Protein 5H7T (pdb70)

InterPro domains:
  IPR000726 Glycoside hydrolase, family 19, catalytic [PF00182] (81-281)
  IPR000726 Glycoside hydrolase, family 19, catalytic [PS00773] (98-120)
  IPR000726 Glycoside hydrolase, family 19, catalytic [PS00774] (212-222)
  IPR001002 Chitin-binding, type 1 [PS50941] (31-68)
  IPR001002 Chitin-binding, type 1 [SM00270] (36-66)
  IPR016283 Glycoside hydrolase, family 19 [PIRSF001060] (19-281)
  IPR018371 Chitin-binding, type 1, conserved site [PS00026] (37-57)
  IPR023346 Lysozyme-like domain superfamily [SSF53955] (78-281)
  IPR036861 Endochitinase-like superfamily [G3DSA:3.30.60.10] (30-78)
  IPR036861 Endochitinase-like superfamily [SSF57016] (38-71)

CATH classification: 1.10.530.10 (+1 more: 3.30.20.10)

B-factor: mean 8.26, std 5.06, range [2.91, 32.56]

Organism: Cryptomeria japonica (NCBI:txid3369)

Secondary structure (DSSP, 8-state):
-GGGT--HHHHHHHH---BTTB-GGGTS-HHHHHHHHHTSTTTTTSS-HHHHHHHHHHHHHHHHHHTTTTT-SB-SS-S-----TT-SSSPPPTT-----BTTTTB-SHHHHHHHHHHHTS-TTT-GGGGGT-HHHHHHHHHHHHHTSSSHHHHHHTT--HHHHHHHHHGGGTTTT-HHHHHHHHHHHHHHHHHTT----S----

Structure (mmCIF, N/CA/C/O backbone):
data_5H7T
#
_entry.id   5H7T
#
_cell.length_a   33.011
_cell.length_b   74.304
_cell.length_c   35.811
_cell.angle_alpha   90.00
_cell.angle_beta   99.88
_cell.angle_gamma   90.00
#
_symmetry.space_group_name_H-M   'P 1 21 1'
#
loop_
_entity.id
_entity.type
_entity.pdbx_description
1 polymer 'Class IV chitinase'
2 water water
#
loop_
_atom_site.group_PDB
_atom_site.id
_atom_site.type_symbol
_atom_site.label_atom_id
_atom_site.label_alt_id
_atom_site.label_comp_id
_atom_site.label_asym_id
_atom_site.label_entity_id
_atom_site.label_seq_id
_atom_site.pdbx_PDB_ins_code
_atom_site.Cartn_x
_atom_site.Cartn_y
_atom_site.Cartn_z
_atom_site.occupancy
_atom_site.B_iso_or_equiv
_atom_site.auth_seq_id
_atom_site.auth_comp_id
_atom_site.auth_asym_id
_atom_site.auth_atom_id
_atom_site.pdbx_PDB_model_num
ATOM 1 N N . GLY A 1 8 ? -2.128 9.351 19.747 1.00 16.87 1 GLY A N 1
ATOM 2 C CA . GLY A 1 8 ? -1.616 10.032 18.513 1.00 15.08 1 GLY A CA 1
ATOM 3 C C . GLY A 1 8 ? -0.117 10.142 18.511 1.00 14.10 1 GLY A C 1
ATOM 4 O O . GLY A 1 8 ? 0.602 9.531 19.312 1.00 14.29 1 GLY A O 1
ATOM 5 N N . VAL A 1 9 ? 0.401 10.811 17.457 1.00 11.66 2 VAL A N 1
ATOM 6 C CA . VAL A 1 9 ? 1.893 10.815 17.264 1.00 10.45 2 VAL A CA 1
ATOM 7 C C . VAL A 1 9 ? 2.596 11.527 18.382 1.00 9.85 2 VAL A C 1
ATOM 8 O O . VAL A 1 9 ? 3.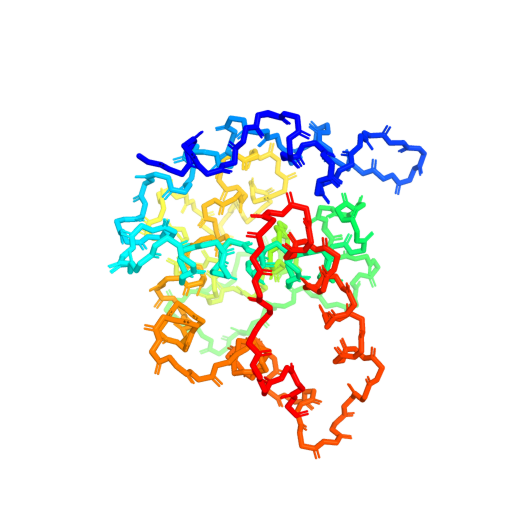823 11.300 18.567 1.00 10.46 2 VAL A O 1
ATOM 12 N N . GLY A 1 10 ? 1.907 12.380 19.064 1.00 10.97 3 GLY A N 1
ATOM 13 C CA . GLY A 1 10 ? 2.512 13.090 20.216 1.00 13.38 3 GLY A CA 1
ATOM 14 C C . GLY A 1 10 ? 2.953 12.189 21.344 1.00 13.61 3 GLY A C 1
ATOM 15 O O . GLY A 1 10 ? 3.753 12.677 22.179 1.00 16.20 3 GLY A O 1
ATOM 16 N N . SER A 1 11 ? 2.579 10.931 21.378 1.00 12.21 4 SER A N 1
ATOM 17 C CA . SER A 1 11 ? 3.133 9.934 22.341 1.00 14.17 4 SER A CA 1
ATOM 18 C C . SER A 1 11 ? 4.424 9.286 21.927 1.00 15.36 4 SER A C 1
ATOM 19 O O . SER A 1 11 ? 5.084 8.607 22.719 1.00 17.62 4 SER A O 1
ATOM 22 N N . ILE A 1 12 ? 4.808 9.440 20.665 1.00 12.36 5 ILE A N 1
ATOM 23 C CA . ILE A 1 12 ? 6.037 9.006 20.199 1.00 11.70 5 ILE A CA 1
ATOM 24 C C . ILE A 1 12 ? 7.037 10.152 20.113 1.00 9.81 5 ILE A C 1
ATOM 25 O O . ILE A 1 12 ? 8.212 9.954 20.364 1.00 12.91 5 ILE A O 1
ATOM 30 N N . VAL A 1 13 ? 6.591 11.317 19.578 1.00 7.19 6 VAL A N 1
ATOM 31 C CA . VAL A 1 13 ? 7.442 12.426 19.339 1.00 6.72 6 VAL A CA 1
ATOM 32 C C . VAL A 1 13 ? 7.103 13.508 20.312 1.00 6.60 6 VAL A C 1
ATOM 33 O O . VAL A 1 13 ? 6.065 14.160 20.131 1.00 6.13 6 VAL A O 1
ATOM 37 N N . SER A 1 14 ? 7.941 13.765 21.286 1.00 6.52 7 SER A N 1
ATOM 38 C CA . SER A 1 14 ? 7.814 14.890 22.197 1.00 6.87 7 SER A CA 1
ATOM 39 C C . SER A 1 14 ? 8.323 16.150 21.483 1.00 6.21 7 SER A C 1
ATOM 40 O O . SER A 1 14 ? 9.006 16.090 20.456 1.00 6.43 7 SER A O 1
ATOM 43 N N A SER A 1 15 ? 8.067 17.313 22.092 0.50 6.08 8 SER A N 1
ATOM 44 N N B SER A 1 15 ? 8.079 17.297 22.073 0.50 6.59 8 SER A N 1
ATOM 45 C CA A SER A 1 15 ? 8.587 18.589 21.565 0.50 6.36 8 SER A CA 1
ATOM 46 C CA B SER A 1 15 ? 8.600 18.484 21.455 0.50 7.38 8 SER A CA 1
ATOM 47 C C A SER A 1 15 ? 10.105 18.509 21.472 0.50 6.59 8 SER A C 1
ATOM 48 C C B SER A 1 15 ? 10.122 18.486 21.450 0.50 7.07 8 SER A C 1
ATOM 49 O O A SER A 1 15 ? 10.691 18.913 20.481 0.50 6.32 8 SER A O 1
ATOM 50 O O B SER A 1 15 ? 10.727 18.919 20.481 0.50 6.68 8 SER A O 1
ATOM 55 N N . ASP A 1 16 ? 10.772 18.033 22.523 1.00 6.96 9 ASP A N 1
ATOM 56 C CA . ASP A 1 16 ? 12.240 18.022 22.527 1.00 7.71 9 ASP A CA 1
ATOM 57 C C . ASP A 1 16 ? 12.775 17.066 21.463 1.00 7.49 9 ASP A C 1
ATOM 58 O O . ASP A 1 16 ? 13.754 17.426 20.789 1.00 9.04 9 ASP A O 1
ATOM 63 N N . VAL A 1 17 ? 12.192 15.915 21.290 1.00 7.53 10 VAL A N 1
ATOM 64 C CA . VAL A 1 17 ? 12.643 15.014 20.216 1.00 8.74 10 VAL A CA 1
ATOM 65 C C . VAL A 1 17 ? 12.407 15.574 18.820 1.00 7.07 10 VAL A C 1
ATOM 66 O O . VAL A 1 17 ? 13.269 15.509 17.976 1.00 6.80 10 VAL A O 1
ATOM 70 N N . PHE A 1 18 ? 11.222 16.179 18.609 1.00 6.05 11 PHE A N 1
ATOM 71 C CA . PHE A 1 18 ? 10.969 16.880 17.363 1.00 5.55 11 PHE A CA 1
ATOM 72 C C . PHE A 1 18 ? 12.059 17.929 17.090 1.00 5.91 11 PHE A C 1
ATOM 73 O O . PHE A 1 18 ? 12.573 18.016 15.986 1.00 5.77 11 PHE A O 1
ATOM 81 N N . ASN A 1 19 ? 12.356 18.771 18.083 1.00 6.17 12 ASN A N 1
ATOM 82 C CA . ASN A 1 19 ? 13.340 19.808 17.853 1.00 7.09 12 ASN A CA 1
ATOM 83 C C . ASN A 1 19 ? 14.697 19.156 17.562 1.00 6.67 12 ASN A C 1
ATOM 84 O O . ASN A 1 19 ? 15.467 19.778 16.785 1.00 8.58 12 ASN A O 1
ATOM 89 N N A SER A 1 20 ? 15.002 18.040 18.159 0.50 6.38 13 SER A N 1
ATOM 90 N N B SER A 1 20 ? 15.014 18.064 18.154 0.50 6.46 13 SER A N 1
ATOM 91 C CA A SER A 1 20 ? 16.277 17.319 17.913 0.50 6.96 13 SER A CA 1
ATOM 92 C CA B SER A 1 20 ? 16.290 17.418 17.852 0.50 7.20 13 SER A CA 1
ATOM 93 C C A SER A 1 20 ? 16.348 16.631 16.539 0.50 6.36 13 SER A C 1
ATOM 94 C C B SER A 1 20 ? 16.340 16.931 16.364 0.50 6.51 13 SER A C 1
ATOM 95 O O A SER A 1 20 ? 17.424 16.289 16.068 0.50 6.58 13 SER A O 1
ATOM 96 O O B SER A 1 20 ? 17.362 16.931 15.678 0.50 7.07 13 SER A O 1
ATOM 101 N N . ILE A 1 21 ? 15.183 16.452 15.876 1.00 6.05 14 ILE A N 1
ATOM 102 C CA . ILE A 1 21 ? 15.121 15.910 14.523 1.00 6.13 14 ILE A CA 1
ATOM 103 C C . ILE A 1 21 ? 15.172 17.035 13.537 1.00 6.88 14 ILE A C 1
ATOM 104 O O . ILE A 1 21 ? 15.936 16.979 12.556 1.00 7.37 14 ILE A O 1
ATOM 109 N N . VAL A 1 22 ? 14.411 18.104 13.733 1.00 6.74 15 VAL A N 1
ATOM 110 C CA . VAL A 1 22 ? 14.288 19.142 12.760 1.00 7.05 15 VAL A CA 1
ATOM 111 C C . VAL A 1 22 ? 15.328 20.261 12.909 1.00 7.27 15 VAL A C 1
ATOM 112 O O . VAL A 1 22 ? 15.659 20.908 11.921 1.00 9.77 15 VAL A O 1
ATOM 116 N N . GLY A 1 23 ? 15.777 20.507 14.113 1.00 9.27 16 GLY A N 1
ATOM 117 C CA . GLY A 1 23 ? 16.743 21.623 14.349 1.00 10.04 16 GLY A CA 1
ATOM 118 C C . GLY A 1 23 ? 16.071 22.973 14.511 1.00 11.99 16 GLY A C 1
ATOM 119 O O . GLY A 1 23 ? 14.975 23.257 14.063 1.00 13.23 16 GLY A O 1
ATOM 120 N N . GLY A 1 24 ? 16.767 23.942 15.138 1.00 14.00 17 GLY A N 1
ATOM 121 C CA . GLY A 1 24 ? 16.290 25.297 15.309 1.00 15.30 17 GLY A CA 1
ATOM 122 C C . GLY A 1 24 ? 16.548 26.177 14.108 1.00 15.23 17 GLY A C 1
ATOM 123 O O . GLY A 1 24 ? 17.430 25.864 13.300 1.00 19.01 17 GLY A O 1
ATOM 124 N N . ALA A 1 25 ? 15.916 27.320 14.000 1.00 16.57 18 ALA A N 1
ATOM 125 C CA . ALA A 1 25 ? 16.194 28.245 12.924 1.00 18.46 18 ALA A CA 1
ATOM 126 C C . ALA A 1 25 ? 17.635 28.730 13.083 1.00 18.32 18 ALA A C 1
ATOM 127 O O . ALA A 1 25 ? 18.123 29.011 14.228 1.00 21.43 18 ALA A O 1
ATOM 129 N N . ALA A 1 26 ? 18.339 28.900 11.994 1.00 20.31 19 ALA A N 1
ATOM 130 C CA . ALA A 1 26 ? 19.754 29.371 12.088 1.00 19.04 19 ALA A CA 1
ATOM 131 C C . ALA A 1 26 ? 19.996 30.113 10.800 1.00 22.54 19 ALA A C 1
ATOM 132 O O . ALA A 1 26 ? 19.102 30.159 9.919 1.00 24.51 19 ALA A O 1
ATOM 134 N N . SER A 1 27 ? 21.204 30.664 10.614 1.00 21.08 20 SER A N 1
ATOM 135 C CA . SER A 1 27 ? 21.565 31.335 9.411 1.00 23.90 20 SER A CA 1
ATOM 136 C C . SER A 1 27 ? 21.409 30.363 8.246 1.00 21.40 20 SER A C 1
ATOM 137 O O . SER A 1 27 ? 21.982 29.264 8.218 1.00 23.70 20 SER A O 1
ATOM 140 N N . GLY A 1 28 ? 20.650 30.808 7.263 1.00 21.13 21 GLY A N 1
ATOM 141 C CA . GLY A 1 28 ? 20.367 30.042 6.031 1.00 19.99 21 GLY A CA 1
ATOM 142 C C . GLY A 1 28 ? 19.538 28.785 6.330 1.00 20.01 21 GLY A C 1
ATOM 143 O O . GLY A 1 28 ? 19.665 27.820 5.622 1.00 21.06 21 GLY A O 1
ATOM 144 N N . CYS A 1 29 ? 18.750 28.707 7.415 1.00 17.13 22 CYS A N 1
ATOM 145 C CA . CYS A 1 29 ? 18.163 27.416 7.735 1.00 14.38 22 CYS A CA 1
ATOM 146 C C . CYS A 1 29 ? 16.847 27.654 8.453 1.00 14.51 22 CYS A C 1
ATOM 147 O O . CYS A 1 29 ? 16.814 28.033 9.668 1.00 15.26 22 CYS A O 1
ATOM 150 N N . ALA A 1 30 ? 15.715 27.356 7.815 1.00 12.84 23 ALA A N 1
ATOM 151 C CA . ALA A 1 30 ? 14.411 27.604 8.469 1.00 11.61 23 ALA A CA 1
ATOM 152 C C . ALA A 1 30 ? 14.259 26.803 9.727 1.00 10.24 23 ALA A C 1
ATOM 153 O O . ALA A 1 30 ? 13.726 27.384 10.692 1.00 11.24 23 ALA A O 1
ATOM 155 N N . GLY A 1 31 ? 14.660 25.472 9.775 1.00 9.07 24 GLY A N 1
ATOM 156 C CA . GLY A 1 31 ? 14.410 24.675 10.874 1.00 9.86 24 GLY A CA 1
ATOM 157 C C . GLY A 1 31 ? 12.983 24.757 11.428 1.00 9.71 24 GLY A C 1
ATOM 158 O O . GLY A 1 31 ? 11.960 24.914 10.738 1.00 8.08 24 GLY A O 1
ATOM 159 N N . ASN A 1 32 ? 12.847 24.625 12.763 1.00 8.23 25 ASN A N 1
ATOM 160 C CA . ASN A 1 32 ? 11.589 24.674 13.429 1.00 9.53 25 ASN A CA 1
ATOM 161 C C . ASN A 1 32 ? 11.005 26.054 13.531 1.00 10.57 25 ASN A C 1
ATOM 162 O O . ASN A 1 32 ? 9.898 26.175 14.060 1.00 11.79 25 ASN A O 1
ATOM 167 N N . GLY A 1 33 ? 11.629 27.059 12.941 1.00 10.11 26 GLY A N 1
ATOM 168 C CA . GLY A 1 33 ? 10.969 28.372 12.797 1.00 9.94 26 GLY A CA 1
ATOM 169 C C . GLY A 1 33 ? 9.773 28.232 11.844 1.00 9.83 26 GLY A C 1
ATOM 170 O O . GLY A 1 33 ? 8.729 28.815 12.067 1.00 13.68 26 GLY A O 1
ATOM 171 N N . PHE A 1 34 ? 9.902 27.439 10.778 1.00 7.71 27 PHE A N 1
ATOM 172 C CA . PHE A 1 34 ? 8.785 27.110 9.890 1.00 6.59 27 PHE A CA 1
ATOM 173 C C . PHE A 1 34 ? 8.228 25.705 10.170 1.00 6.85 27 PHE A C 1
ATOM 174 O O . PHE A 1 34 ? 6.980 25.544 10.204 1.00 7.09 27 PHE A O 1
ATOM 182 N N . TYR A 1 35 ? 9.088 24.740 10.311 1.00 5.91 28 TYR A N 1
ATOM 183 C CA . TYR A 1 35 ? 8.653 23.360 10.473 1.00 6.15 28 TYR A CA 1
ATOM 184 C C . TYR A 1 35 ? 8.377 23.127 11.995 1.00 5.79 28 TYR A C 1
ATOM 185 O O . TYR A 1 35 ? 9.240 22.616 12.662 1.00 6.62 28 TYR A O 1
ATOM 194 N N . THR A 1 36 ? 7.213 23.569 12.444 1.00 5.22 29 THR A N 1
ATOM 195 C CA . THR A 1 36 ? 6.953 23.586 13.878 1.00 5.46 29 THR A CA 1
ATOM 196 C C . THR A 1 36 ? 6.364 22.271 14.348 1.00 4.46 29 THR A C 1
ATOM 197 O O . THR A 1 36 ? 5.686 21.551 13.622 1.00 4.48 29 THR A O 1
ATOM 201 N N . TYR A 1 37 ? 6.568 22.022 15.640 1.00 4.63 30 TYR A N 1
ATOM 202 C CA . TYR A 1 37 ? 6.097 20.813 16.260 1.00 4.42 30 TYR A CA 1
ATOM 203 C C . TYR A 1 37 ? 4.599 20.676 16.220 1.00 4.90 30 TYR A C 1
ATOM 204 O O . TYR A 1 37 ? 4.064 19.650 15.872 1.00 5.53 30 TYR A O 1
ATOM 213 N N . ASP A 1 38 ? 3.915 21.761 16.632 1.00 5.88 31 ASP A N 1
ATOM 214 C CA . ASP A 1 38 ? 2.432 21.553 16.626 1.00 7.80 31 ASP A CA 1
ATOM 215 C C . ASP A 1 38 ? 1.806 21.548 15.208 1.00 5.00 31 ASP A C 1
ATOM 216 O O . ASP A 1 38 ? 0.820 20.936 15.075 1.00 5.85 31 ASP A O 1
ATOM 221 N N A SER A 1 39 ? 2.454 22.140 14.210 0.50 5.05 32 SER A N 1
ATOM 222 N N B SER A 1 39 ? 2.452 22.142 14.209 0.50 5.52 32 SER A N 1
ATOM 223 C CA A SER A 1 39 ? 2.027 21.929 12.840 0.50 4.88 32 SER A CA 1
ATOM 224 C CA B SER A 1 39 ? 2.047 21.922 12.828 0.50 5.74 32 SER A CA 1
ATOM 225 C C A SER A 1 39 ? 2.228 20.500 12.383 0.50 4.32 32 SER A C 1
ATOM 226 C C B SER A 1 39 ? 2.207 20.477 12.413 0.50 4.67 32 SER A C 1
ATOM 227 O O A SER A 1 39 ? 1.401 19.934 11.702 0.50 4.82 32 SER A O 1
ATOM 228 O O B SER A 1 39 ? 1.319 19.877 11.822 0.50 5.10 32 SER A O 1
ATOM 233 N N . PHE A 1 40 ? 3.340 19.895 12.795 1.00 4.13 33 PHE A N 1
ATOM 234 C CA . PHE A 1 40 ? 3.556 18.490 12.461 1.00 4.00 33 PHE A CA 1
ATOM 235 C C . PHE A 1 40 ? 2.526 17.604 13.126 1.00 3.89 33 PHE A C 1
ATOM 236 O O . PHE A 1 40 ? 1.980 16.725 12.504 1.00 4.12 33 PHE A O 1
ATOM 244 N N . ILE A 1 41 ? 2.325 17.788 14.444 1.00 3.93 34 ILE A N 1
ATOM 245 C CA . ILE A 1 41 ? 1.363 16.934 15.126 1.00 4.37 34 ILE A CA 1
ATOM 246 C C . ILE A 1 41 ? -0.044 17.090 14.574 1.00 4.18 34 ILE A C 1
ATOM 247 O O . ILE A 1 41 ? -0.770 16.131 14.375 1.00 5.24 34 ILE A O 1
ATOM 252 N N . SER A 1 42 ? -0.399 18.328 14.279 1.00 4.54 35 SER A N 1
ATOM 253 C CA . SER A 1 42 ? -1.706 18.621 13.735 1.00 5.51 35 SER A CA 1
ATOM 254 C C . SER A 1 42 ? -1.893 17.902 12.419 1.00 5.88 35 SER A C 1
ATOM 255 O O . SER A 1 42 ? -2.960 17.328 12.110 1.00 7.96 35 SER A O 1
ATOM 258 N N . ALA A 1 43 ? -0.873 17.905 11.552 1.00 4.90 36 ALA A N 1
ATOM 259 C CA . ALA A 1 43 ? -0.894 17.219 10.309 1.00 4.62 36 ALA A CA 1
ATOM 260 C C . ALA A 1 43 ? -0.939 15.736 10.447 1.00 4.94 36 ALA A C 1
ATOM 261 O O . ALA A 1 43 ? -1.723 15.008 9.847 1.00 5.85 36 ALA A O 1
ATOM 263 N N . ALA A 1 44 ? -0.022 15.213 11.270 1.00 4.33 37 ALA A N 1
ATOM 264 C CA . ALA A 1 44 ? 0.109 13.768 11.487 1.00 5.35 37 ALA A CA 1
ATOM 265 C C . ALA A 1 44 ? -1.179 13.179 11.960 1.00 5.37 37 ALA A C 1
ATOM 266 O O . ALA A 1 44 ? -1.624 12.136 11.470 1.00 6.27 37 ALA A O 1
ATOM 268 N N . ASN A 1 45 ? -1.799 13.837 12.936 1.00 6.05 38 ASN A N 1
ATOM 269 C CA . ASN A 1 45 ? -3.001 13.262 13.538 1.00 6.95 38 ASN A CA 1
ATOM 270 C C . ASN A 1 45 ? -4.206 13.391 12.657 1.00 6.94 38 ASN A C 1
ATOM 271 O O . ASN A 1 45 ? -5.248 12.720 12.901 1.00 9.02 38 ASN A O 1
ATOM 276 N N . ALA A 1 46 ? -4.137 14.107 11.551 1.00 7.05 39 ALA A N 1
ATOM 277 C CA . ALA A 1 46 ? -5.213 14.218 10.586 1.00 6.91 39 ALA A CA 1
ATOM 278 C C . ALA A 1 46 ? -5.246 13.087 9.629 1.00 6.66 39 ALA A C 1
ATOM 279 O O . ALA A 1 46 ? -6.208 12.997 8.811 1.00 9.08 39 ALA A O 1
ATOM 281 N N . PHE A 1 47 ? -4.237 12.207 9.570 1.00 5.89 40 PHE A N 1
ATOM 282 C CA . PHE A 1 47 ? -4.183 11.103 8.627 1.00 6.11 40 PHE A CA 1
ATOM 283 C C . PHE A 1 47 ? -4.167 9.836 9.385 1.00 6.08 40 PHE A C 1
ATOM 284 O O . PHE A 1 47 ? -3.115 9.407 9.934 1.00 6.27 40 PHE A O 1
ATOM 292 N N . ASN A 1 48 ? -5.338 9.169 9.520 1.00 6.58 41 ASN A N 1
ATOM 293 C CA . ASN A 1 48 ? -5.434 7.959 10.288 1.00 7.03 41 ASN A CA 1
ATOM 294 C C . ASN A 1 48 ? -4.428 6.919 9.839 1.00 6.18 41 ASN A C 1
ATOM 295 O O . ASN A 1 48 ? -4.273 6.653 8.657 1.00 6.99 41 ASN A O 1
ATOM 300 N N . GLY A 1 49 ? -3.749 6.348 10.814 1.00 6.00 42 GLY A N 1
ATOM 301 C CA . GLY A 1 49 ? -2.739 5.354 10.567 1.00 6.33 42 GLY A CA 1
ATOM 302 C C . GLY A 1 49 ? -1.328 5.821 10.508 1.00 5.20 42 GLY A C 1
ATOM 303 O O . GLY A 1 49 ? -0.388 5.041 10.640 1.00 5.53 42 GLY A O 1
ATOM 304 N N . PHE A 1 50 ? -1.131 7.125 10.255 1.00 4.86 43 PHE A N 1
ATOM 305 C CA . PHE A 1 50 ? 0.261 7.645 10.122 1.00 4.57 43 PHE A CA 1
ATOM 306 C C . PHE A 1 50 ? 0.947 7.604 11.459 1.00 4.55 43 PHE A C 1
ATOM 307 O O . PHE A 1 50 ? 0.566 8.278 12.426 1.00 4.50 43 PHE A O 1
ATOM 315 N N . GLY A 1 51 ? 1.988 6.772 11.570 1.00 4.61 44 GLY A N 1
ATOM 316 C CA . GLY A 1 51 ? 2.660 6.627 12.835 1.00 5.67 44 GLY A CA 1
ATOM 317 C C . GLY A 1 51 ? 1.948 5.905 13.947 1.00 5.57 44 GLY A C 1
ATOM 318 O O . GLY A 1 51 ? 2.382 5.928 15.099 1.00 6.53 44 GLY A O 1
ATOM 319 N N . THR A 1 52 ? 0.825 5.282 13.594 1.00 5.29 45 THR A N 1
ATOM 320 C CA . THR A 1 52 ? -0.013 4.635 14.593 1.00 6.52 45 THR A CA 1
ATOM 321 C C . THR A 1 52 ? -0.521 3.298 14.174 1.00 6.59 45 THR A C 1
ATOM 322 O O . THR A 1 52 ? -1.164 2.653 15.030 1.00 9.07 45 THR A O 1
ATOM 326 N N A SER A 1 53 ? -0.289 2.815 12.968 0.50 6.23 46 SER A N 1
ATOM 327 N N B SER A 1 53 ? -0.265 2.799 12.993 0.50 5.13 46 SER A N 1
ATOM 328 C CA A SER A 1 53 ? -0.916 1.582 12.444 0.50 7.21 46 SER A CA 1
ATOM 329 C CA B SER A 1 53 ? -0.968 1.618 12.501 0.50 5.05 46 SER A CA 1
ATOM 330 C C A SER A 1 53 ? -0.410 0.308 13.036 0.50 6.52 46 SER A C 1
ATOM 331 C C B SER A 1 53 ? -0.354 0.287 12.815 0.50 5.34 46 SER A C 1
ATOM 332 O O A SER A 1 53 ? -1.164 -0.660 13.121 0.50 5.66 46 SER A O 1
ATOM 333 O O B SER A 1 53 ? -1.001 -0.740 12.465 0.50 4.95 46 SER A O 1
ATOM 338 N N . GLY A 1 54 ? 0.859 0.279 13.403 1.00 5.92 47 GLY A N 1
ATOM 339 C CA . GLY A 1 54 ? 1.542 -0.957 13.720 1.00 6.38 47 GLY A CA 1
ATOM 340 C C . GLY A 1 54 ? 1.967 -1.042 15.160 1.00 5.90 47 GLY A C 1
ATOM 341 O O . GLY A 1 54 ? 1.462 -0.399 16.025 1.00 5.97 47 GLY A O 1
ATOM 342 N N . SER A 1 55 ? 2.977 -1.896 15.372 1.00 6.08 48 SER A N 1
ATOM 343 C CA . SER A 1 55 ? 3.635 -2.015 16.672 1.00 6.49 48 SER A CA 1
ATOM 344 C C . SER A 1 55 ? 4.364 -0.720 17.014 1.00 6.53 48 SER A C 1
ATOM 345 O O . SER A 1 55 ? 4.610 0.132 16.103 1.00 5.73 48 SER A O 1
ATOM 348 N N . SER A 1 56 ? 4.753 -0.545 18.240 1.00 6.67 49 SER A N 1
ATOM 349 C CA . SER A 1 56 ? 5.555 0.602 18.608 1.00 7.48 49 SER A CA 1
ATOM 350 C C . SER A 1 56 ? 6.787 0.760 17.743 1.00 6.44 49 SER A C 1
ATOM 351 O O . SER A 1 56 ? 7.101 1.880 17.294 1.00 6.61 49 SER A O 1
ATOM 354 N N . ASP A 1 57 ? 7.510 -0.312 17.499 1.00 5.97 50 ASP A N 1
ATOM 355 C CA . ASP A 1 57 ? 8.683 -0.201 16.693 1.00 6.31 50 ASP A CA 1
ATOM 356 C C . ASP A 1 57 ? 8.400 0.171 15.259 1.00 5.33 50 ASP A C 1
ATOM 357 O O . ASP A 1 57 ? 9.119 0.954 14.666 1.00 5.46 50 ASP A O 1
ATOM 362 N N . VAL A 1 58 ? 7.367 -0.435 14.676 1.00 4.54 51 VAL A N 1
ATOM 363 C CA . VAL A 1 58 ? 6.984 -0.070 13.325 1.00 5.09 51 VAL A CA 1
ATOM 364 C C . VAL A 1 58 ? 6.584 1.404 13.244 1.00 4.63 51 VAL A C 1
ATOM 365 O O . VAL A 1 58 ? 6.971 2.105 12.276 1.00 4.58 51 VAL A O 1
ATOM 369 N N . ASN A 1 59 ? 5.878 1.853 14.238 1.00 4.16 52 ASN A N 1
ATOM 370 C CA . ASN A 1 59 ? 5.418 3.261 14.214 1.00 4.59 52 ASN A CA 1
ATOM 371 C C . ASN A 1 59 ? 6.603 4.199 14.368 1.00 4.58 52 ASN A C 1
ATOM 372 O O . ASN A 1 59 ? 6.641 5.222 13.648 1.00 4.42 52 ASN A O 1
ATOM 377 N N . LYS A 1 60 ? 7.569 3.878 15.188 1.00 4.61 53 LYS A N 1
ATOM 378 C CA . LYS A 1 60 ? 8.766 4.696 15.329 1.00 4.56 53 LYS A CA 1
ATOM 379 C C . LYS A 1 60 ? 9.559 4.679 14.025 1.00 4.33 53 LYS A C 1
ATOM 380 O O . LYS A 1 60 ? 10.053 5.730 13.597 1.00 4.83 53 LYS A O 1
ATOM 386 N N . ARG A 1 61 ? 9.728 3.522 13.415 1.00 4.31 54 ARG A N 1
ATOM 387 C CA . ARG A 1 61 ? 10.430 3.478 12.124 1.00 4.46 54 ARG A CA 1
ATOM 388 C C . ARG A 1 61 ? 9.714 4.330 11.101 1.00 4.35 54 ARG A C 1
ATOM 389 O O . ARG A 1 61 ? 10.362 4.957 10.266 1.00 4.40 54 ARG A O 1
ATOM 397 N N . GLU A 1 62 ? 8.367 4.274 11.057 1.00 3.71 55 GLU A N 1
ATOM 398 C CA . GLU A 1 62 ? 7.631 5.090 10.089 1.00 3.81 55 GLU A CA 1
ATOM 399 C C . GLU A 1 62 ? 7.962 6.574 10.303 1.00 3.34 55 GLU A C 1
ATOM 400 O O . GLU A 1 62 ? 8.218 7.295 9.328 1.00 3.95 55 GLU A O 1
ATOM 406 N N A ILE A 1 63 ? 7.885 7.020 11.543 0.50 3.44 56 ILE A N 1
ATOM 407 N N B ILE A 1 63 ? 7.900 7.021 11.532 0.50 3.43 56 ILE A N 1
ATOM 408 C CA A ILE A 1 63 ? 8.168 8.421 11.852 0.50 3.64 56 ILE A CA 1
ATOM 409 C CA B ILE A 1 63 ? 8.149 8.424 11.774 0.50 3.61 56 ILE A CA 1
ATOM 410 C C A ILE A 1 63 ? 9.623 8.781 11.454 0.50 3.28 56 ILE A C 1
ATOM 411 C C B ILE A 1 63 ? 9.630 8.793 11.457 0.50 3.27 56 ILE A C 1
ATOM 412 O O A ILE A 1 63 ? 9.833 9.796 10.800 0.50 3.60 56 ILE A O 1
ATOM 413 O O B ILE A 1 63 ? 9.869 9.838 10.856 0.50 3.61 56 ILE A O 1
ATOM 422 N N . ALA A 1 64 ? 10.551 7.926 11.812 1.00 3.29 57 ALA A N 1
ATOM 423 C CA . ALA A 1 64 ? 11.939 8.171 11.419 1.00 3.46 57 ALA A CA 1
ATOM 424 C C . ALA A 1 64 ? 12.097 8.173 9.920 1.00 3.48 57 ALA A C 1
ATOM 425 O O . ALA A 1 64 ? 12.885 9.027 9.412 1.00 3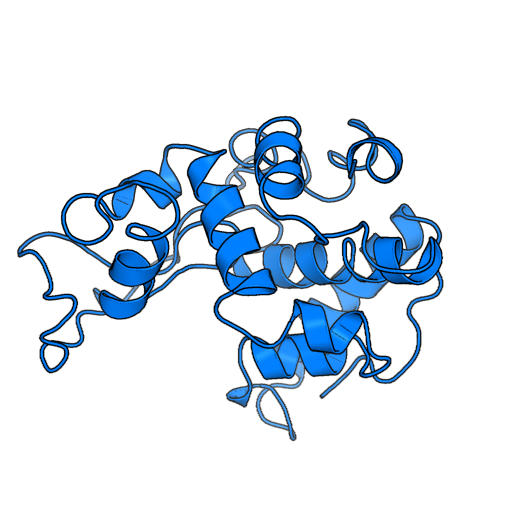.70 57 ALA A O 1
ATOM 427 N N . ALA A 1 65 ? 11.410 7.302 9.199 1.00 3.23 58 ALA A N 1
ATOM 428 C CA . ALA A 1 65 ? 11.537 7.246 7.755 1.00 3.47 58 ALA A CA 1
ATOM 429 C C . ALA A 1 65 ? 10.982 8.482 7.101 1.00 3.00 58 ALA A C 1
ATOM 430 O O . ALA A 1 65 ? 11.514 9.001 6.124 1.00 3.18 58 ALA A O 1
ATOM 432 N N . PHE A 1 66 ? 9.824 8.973 7.595 1.00 2.97 59 PHE A N 1
ATOM 433 C CA . PHE A 1 66 ? 9.212 10.192 7.105 1.00 3.12 59 PHE A CA 1
ATOM 434 C C . PHE A 1 66 ? 10.191 11.355 7.293 1.00 2.91 59 PHE A C 1
ATOM 435 O O . PHE A 1 66 ? 10.466 12.100 6.362 1.00 3.43 59 PHE A O 1
ATOM 443 N N . PHE A 1 67 ? 10.648 11.521 8.514 1.00 3.03 60 PHE A N 1
ATOM 444 C CA . PHE A 1 67 ? 11.575 12.639 8.765 1.00 3.37 60 PHE A CA 1
ATOM 445 C C . PHE A 1 67 ? 12.882 12.480 8.026 1.00 3.27 60 PHE A C 1
ATOM 446 O O . PHE A 1 67 ? 13.488 13.500 7.644 1.00 3.62 60 PHE A O 1
ATOM 454 N N . ALA A 1 68 ? 13.398 11.272 7.826 1.00 3.00 61 ALA A N 1
ATOM 455 C CA . ALA A 1 68 ? 14.678 11.110 7.140 1.00 3.34 61 ALA A CA 1
ATOM 456 C C . ALA A 1 68 ? 14.569 11.545 5.665 1.00 3.37 61 ALA A C 1
ATOM 457 O O . ALA A 1 68 ? 15.431 12.289 5.176 1.00 3.73 61 ALA A O 1
ATOM 459 N N . ASN A 1 69 ? 13.462 11.131 5.002 1.00 3.19 62 ASN A N 1
ATOM 460 C CA . ASN A 1 69 ? 13.256 11.599 3.644 1.00 3.44 62 ASN A CA 1
ATOM 461 C C . ASN A 1 69 ? 13.034 13.108 3.604 1.00 3.48 62 ASN A C 1
ATOM 462 O O . ASN A 1 69 ? 13.570 13.777 2.717 1.00 3.94 62 ASN A O 1
ATOM 467 N N . ALA A 1 70 ? 12.282 13.630 4.543 1.00 3.42 63 ALA A N 1
ATOM 468 C CA . ALA A 1 70 ? 12.038 15.065 4.569 1.00 3.92 63 ALA A CA 1
ATOM 469 C C . ALA A 1 70 ? 13.319 15.844 4.842 1.00 3.85 63 ALA A C 1
ATOM 470 O O . ALA A 1 70 ? 13.568 16.876 4.204 1.00 4.31 63 ALA A O 1
ATOM 472 N N . ALA A 1 71 ? 14.163 15.369 5.729 1.00 3.57 64 ALA A N 1
ATOM 473 C CA . ALA A 1 71 ? 15.455 16.019 6.024 1.00 4.28 64 ALA A CA 1
ATOM 474 C C . ALA A 1 71 ? 16.281 16.007 4.758 1.00 3.95 64 ALA A C 1
ATOM 475 O O . ALA A 1 71 ? 16.903 17.054 4.419 1.00 5.11 64 ALA A O 1
ATOM 477 N N . HIS A 1 72 ? 16.319 14.934 4.033 1.00 4.04 65 HIS A N 1
ATOM 478 C CA . HIS A 1 72 ? 17.060 14.912 2.796 1.00 4.43 65 HIS A CA 1
ATOM 479 C C . HIS A 1 72 ? 16.526 15.919 1.817 1.00 4.06 65 HIS A C 1
ATOM 480 O O . HIS A 1 72 ? 17.297 16.697 1.213 1.00 5.07 65 HIS A O 1
ATOM 487 N N . GLU A 1 73 ? 15.213 15.926 1.593 1.00 4.15 66 GLU A N 1
ATOM 488 C CA . GLU A 1 73 ? 14.612 16.774 0.564 1.00 4.79 66 GLU A CA 1
ATOM 489 C C . GLU A 1 73 ? 14.781 18.255 0.850 1.00 4.81 66 GLU A C 1
ATOM 490 O O . GLU A 1 73 ? 14.774 19.070 -0.072 1.00 5.48 66 GLU A O 1
ATOM 496 N N . THR A 1 74 ? 14.844 18.647 2.138 1.00 4.08 67 THR A N 1
ATOM 497 C CA . THR A 1 74 ? 14.871 20.031 2.562 1.00 4.76 67 THR A CA 1
ATOM 498 C C . THR A 1 74 ? 16.254 20.473 3.005 1.00 4.77 67 THR A C 1
ATOM 499 O O . THR A 1 74 ? 16.410 21.553 3.584 1.00 5.44 67 THR A O 1
ATOM 503 N N . GLY A 1 75 ? 17.282 19.684 2.767 1.00 5.16 68 GLY A N 1
ATOM 504 C CA . GLY A 1 75 ? 18.630 20.095 3.258 1.00 6.11 68 GLY A CA 1
ATOM 505 C C . GLY A 1 75 ? 18.709 20.181 4.701 1.00 6.78 68 GLY A C 1
ATOM 506 O O . GLY A 1 75 ? 19.269 21.199 5.212 1.00 9.10 68 GLY A O 1
ATOM 507 N N . GLY A 1 76 ? 18.195 19.229 5.446 1.00 6.28 69 GLY A N 1
ATOM 508 C CA . GLY A 1 76 ? 18.219 19.301 6.903 1.00 7.39 69 GLY A CA 1
ATOM 509 C C . GLY A 1 76 ? 17.258 20.288 7.468 1.00 7.84 69 GLY A C 1
ATOM 510 O O . GLY A 1 76 ? 17.499 20.920 8.489 1.00 8.50 69 GLY A O 1
ATOM 511 N N . PHE A 1 77 ? 16.106 20.429 6.817 1.00 7.19 70 PHE A N 1
ATOM 512 C CA . PHE A 1 77 ? 15.012 21.348 7.237 1.00 7.50 70 PHE A CA 1
ATOM 513 C C . PHE A 1 77 ? 15.489 22.778 7.086 1.00 6.80 70 PHE A C 1
ATOM 514 O O . PHE A 1 77 ? 14.830 23.655 7.596 1.00 8.59 70 PHE A O 1
ATOM 522 N N . CYS A 1 78 ? 16.534 22.993 6.273 1.00 7.57 71 CYS A N 1
ATOM 523 C CA . CYS A 1 78 ? 16.928 24.323 6.006 1.00 8.22 71 CYS A CA 1
ATOM 524 C C . CYS A 1 78 ? 16.061 25.079 5.032 1.00 7.26 71 CYS A C 1
ATOM 525 O O . CYS A 1 78 ? 15.869 26.296 5.129 1.00 9.05 71 CYS A O 1
ATOM 528 N N . TYR A 1 79 ? 15.525 24.373 4.022 1.00 6.24 72 TYR A N 1
ATOM 529 C CA . TYR A 1 79 ? 14.773 24.987 2.981 1.00 6.38 72 TYR A CA 1
ATOM 530 C C . TYR A 1 79 ? 13.315 24.670 3.049 1.00 6.12 72 TYR A C 1
ATOM 531 O O . TYR A 1 79 ? 12.910 23.530 3.394 1.00 6.49 72 TYR A O 1
ATOM 540 N N . ILE A 1 80 ? 12.510 25.630 2.683 1.00 6.12 73 ILE A N 1
ATOM 541 C CA . ILE A 1 80 ? 11.057 25.496 2.484 1.00 6.62 73 ILE A CA 1
ATOM 542 C C . ILE A 1 80 ? 10.797 25.238 1.014 1.00 6.19 73 ILE A C 1
ATOM 543 O O . ILE A 1 80 ? 10.000 24.347 0.616 1.00 6.92 73 ILE A O 1
ATOM 548 N N A GLU A 1 81 ? 11.467 25.968 0.137 0.50 6.58 74 GLU A N 1
ATOM 549 N N B GLU A 1 81 ? 11.394 26.077 0.153 0.50 6.58 74 GLU A N 1
ATOM 550 C CA A GLU A 1 81 ? 11.253 25.802 -1.297 0.50 6.71 74 GLU A CA 1
ATOM 551 C CA B GLU A 1 81 ? 11.266 26.080 -1.324 0.50 6.79 74 GLU A CA 1
ATOM 552 C C A GLU A 1 81 ? 12.483 25.331 -1.988 0.50 6.11 74 GLU A C 1
ATOM 553 C C B GLU A 1 81 ? 12.483 25.365 -1.994 0.50 6.14 74 GLU A C 1
ATOM 554 O O A GLU A 1 81 ? 13.604 25.624 -1.516 0.50 6.43 74 GLU A O 1
ATOM 555 O O B GLU A 1 81 ? 13.639 25.540 -1.519 0.50 6.42 74 GLU A O 1
ATOM 566 N N . GLU A 1 82 ? 12.281 24.628 -3.066 1.00 6.19 75 GLU A N 1
ATOM 567 C CA . GLU A 1 82 ? 13.336 24.149 -3.935 1.00 6.08 75 GLU A CA 1
ATOM 568 C C . GLU A 1 82 ? 14.236 25.327 -4.255 1.00 6.54 75 GLU A C 1
ATOM 569 O O . GLU A 1 82 ? 13.769 26.393 -4.658 1.00 6.55 75 GLU A O 1
ATOM 575 N N . GLN A 1 83 ? 15.531 25.131 -4.072 1.00 6.06 76 GLN A N 1
ATOM 576 C CA . GLN A 1 83 ? 16.500 26.199 -4.299 1.00 7.27 76 GLN A CA 1
ATOM 577 C C . GLN A 1 83 ? 16.908 26.354 -5.758 1.00 7.53 76 GLN A C 1
ATOM 578 O O . GLN A 1 83 ? 17.204 25.404 -6.457 1.00 8.71 76 GLN A O 1
ATOM 584 N N . ASN A 1 84 ? 16.858 27.581 -6.204 1.00 7.78 77 ASN A N 1
ATOM 585 C CA . ASN A 1 84 ? 17.292 27.946 -7.557 1.00 8.13 77 ASN A CA 1
ATOM 586 C C . ASN A 1 84 ? 16.661 27.064 -8.641 1.00 7.38 77 ASN A C 1
ATOM 587 O O . ASN A 1 84 ? 17.335 26.541 -9.509 1.00 8.72 77 ASN A O 1
ATOM 592 N N . PRO A 1 85 ? 15.329 26.918 -8.605 1.00 7.05 78 PRO A N 1
ATOM 593 C CA . PRO A 1 85 ? 14.668 26.080 -9.612 1.00 7.06 78 PRO A CA 1
ATOM 594 C C . PRO A 1 85 ? 14.910 26.668 -11.026 1.00 7.24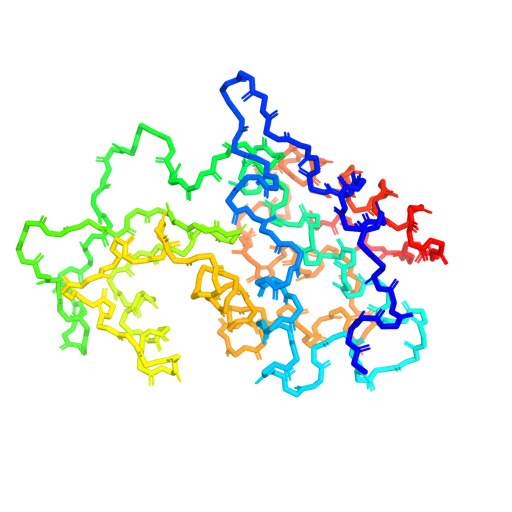 78 PRO A C 1
ATOM 595 O O . PRO A 1 85 ? 14.904 27.886 -11.199 1.00 8.95 78 PRO A O 1
ATOM 599 N N . THR A 1 86 ? 15.088 25.760 -11.972 1.00 7.79 79 THR A N 1
ATOM 600 C CA . THR A 1 86 ? 15.171 26.103 -13.380 1.00 9.50 79 THR A CA 1
ATOM 601 C C . THR A 1 86 ? 13.861 25.900 -14.110 1.00 8.22 79 THR A C 1
ATOM 602 O O . THR A 1 86 ? 13.800 26.224 -15.373 1.00 12.09 79 THR A O 1
ATOM 606 N N A SER A 1 87 ? 12.848 25.414 -13.442 0.50 6.08 80 SER A N 1
ATOM 607 N N B SER A 1 87 ? 12.839 25.430 -13.447 0.50 6.65 80 SER A N 1
ATOM 608 C CA A SER A 1 87 ? 11.553 25.104 -14.056 0.50 4.85 80 SER A CA 1
ATOM 609 C CA B SER A 1 87 ? 11.537 25.194 -14.078 0.50 5.77 80 SER A CA 1
ATOM 610 C C A SER A 1 87 ? 10.451 25.579 -13.142 0.50 4.87 80 SER A C 1
ATOM 611 C C B SER A 1 87 ? 10.445 25.589 -13.137 0.50 5.33 80 SER A C 1
ATOM 612 O O A SER A 1 87 ? 10.652 25.701 -11.912 0.50 5.58 80 SER A O 1
ATOM 613 O O B SER A 1 87 ? 10.640 25.666 -11.897 0.50 5.90 80 SER A O 1
ATOM 618 N N . ILE A 1 88 ? 9.273 25.848 -13.718 1.00 5.03 81 ILE A N 1
ATOM 619 C CA . ILE A 1 88 ? 8.081 26.084 -12.934 1.00 5.13 81 ILE A CA 1
ATOM 620 C C . ILE A 1 88 ? 7.306 24.815 -12.737 1.00 4.64 81 ILE A C 1
ATOM 621 O O . ILE A 1 88 ? 6.289 24.841 -12.000 1.00 5.24 81 ILE A O 1
ATOM 626 N N . TYR A 1 89 ? 7.703 23.694 -13.347 1.00 4.29 82 TYR A N 1
ATOM 627 C CA . TYR A 1 89 ? 7.010 22.418 -13.155 1.00 4.36 82 TYR A CA 1
ATOM 628 C C . TYR A 1 89 ? 5.564 22.484 -13.577 1.00 4.40 82 TYR A C 1
ATOM 629 O O . TYR A 1 89 ? 4.634 22.073 -12.869 1.00 5.15 82 TYR A O 1
ATOM 638 N N . CYS A 1 90 ? 5.356 22.994 -14.803 1.00 4.84 83 CYS A N 1
ATOM 639 C CA . CYS A 1 90 ? 4.012 23.021 -15.419 1.00 5.35 83 CYS A CA 1
ATOM 640 C C . CYS A 1 90 ? 3.932 21.997 -16.527 1.00 5.29 83 CYS A C 1
ATOM 641 O O . CYS A 1 90 ? 4.608 22.140 -17.591 1.00 5.80 83 CYS A O 1
ATOM 644 N N . ASP A 1 91 ? 3.218 20.916 -16.281 1.00 5.48 84 ASP A N 1
ATOM 645 C CA . ASP A 1 91 ? 2.928 19.897 -17.306 1.00 5.85 84 ASP A CA 1
ATOM 646 C C . ASP A 1 91 ? 1.662 20.326 -17.974 1.00 6.57 84 ASP A C 1
ATOM 647 O O . ASP A 1 91 ? 0.511 20.054 -17.436 1.00 7.96 84 ASP A O 1
ATOM 652 N N . ALA A 1 92 ? 1.746 21.008 -19.087 1.00 6.47 85 ALA A N 1
ATOM 653 C CA . ALA A 1 92 ? 0.601 21.553 -19.807 1.00 8.33 85 ALA A CA 1
ATOM 654 C C . ALA A 1 92 ? -0.236 20.480 -20.437 1.00 9.12 85 ALA A C 1
ATOM 655 O O . ALA A 1 92 ? -1.397 20.791 -20.839 1.00 12.00 85 ALA A O 1
ATOM 657 N N . SER A 1 93 ? 0.190 19.278 -20.462 1.00 8.58 86 SER A N 1
ATOM 658 C CA . SER A 1 93 ? -0.616 18.169 -20.968 1.00 9.43 86 SER A CA 1
ATOM 659 C C . SER A 1 93 ? -1.642 17.718 -19.963 1.00 9.63 86 SER A C 1
ATOM 660 O O . SER A 1 93 ? -2.639 17.062 -20.343 1.00 9.70 86 SER A O 1
ATOM 663 N N . ASN A 1 94 ? -1.498 18.117 -18.688 1.00 8.96 87 ASN A N 1
ATOM 664 C CA . ASN A 1 94 ? -2.447 17.664 -17.688 1.00 9.10 87 ASN A CA 1
ATOM 665 C C . ASN A 1 94 ? -3.594 18.572 -17.642 1.00 7.87 87 ASN A C 1
ATOM 666 O O . ASN A 1 94 ? -3.497 19.762 -17.223 1.00 9.17 87 ASN A O 1
ATOM 671 N N . THR A 1 95 ? -4.763 18.105 -18.115 1.00 7.32 88 THR A N 1
ATOM 672 C CA . THR A 1 95 ? -5.938 18.932 -18.155 1.00 8.07 88 THR A CA 1
ATOM 673 C C . THR A 1 95 ? -6.864 18.780 -16.966 1.00 6.79 88 THR A C 1
ATOM 674 O O . THR A 1 95 ? -7.781 19.626 -16.805 1.00 8.09 88 THR A O 1
ATOM 678 N N . GLN A 1 96 ? -6.598 17.837 -16.131 1.00 6.26 89 GLN A N 1
ATOM 679 C CA . GLN A 1 96 ? -7.347 17.730 -14.868 1.00 7.53 89 GLN A CA 1
ATOM 680 C C . GLN A 1 96 ? -6.914 18.866 -13.935 1.00 6.92 89 GLN A C 1
ATOM 681 O O . GLN A 1 96 ? -7.734 19.402 -13.180 1.00 8.24 89 GLN A O 1
ATOM 687 N N . TYR A 1 97 ? -5.620 19.210 -13.936 1.00 6.61 90 TYR A N 1
ATOM 688 C CA . TYR A 1 97 ? -5.013 20.162 -12.977 1.00 6.70 90 TYR A CA 1
ATOM 689 C C . TYR A 1 97 ? -4.233 21.209 -13.762 1.00 6.56 90 TYR A C 1
ATOM 690 O O . TYR A 1 97 ? -2.993 21.239 -13.715 1.00 6.57 90 TYR A O 1
ATOM 699 N N . PRO A 1 98 ? -4.902 22.040 -14.504 1.00 6.63 91 PRO A N 1
ATOM 700 C CA . PRO A 1 98 ? -4.210 22.975 -15.383 1.00 7.42 91 PRO A CA 1
ATOM 701 C C . PRO A 1 98 ? -3.387 24.016 -14.645 1.00 6.30 91 PRO A C 1
ATOM 702 O O . PRO A 1 98 ? -3.792 24.517 -13.572 1.00 6.85 91 PRO A O 1
ATOM 706 N N . CYS A 1 99 ? -2.243 24.359 -15.194 1.00 6.02 92 CYS A N 1
ATOM 707 C CA . CYS A 1 99 ? -1.385 25.389 -14.611 1.00 6.44 92 CYS A CA 1
ATOM 708 C C . CYS A 1 99 ? -2.043 26.740 -14.658 1.00 6.21 92 CYS A C 1
ATOM 709 O O . CYS A 1 99 ? -2.697 27.095 -15.670 1.00 9.31 92 CYS A O 1
ATOM 712 N N . ALA A 1 100 ? -1.921 27.489 -13.605 1.00 5.87 93 ALA A N 1
ATOM 713 C CA . ALA A 1 100 ? -2.363 28.890 -13.548 1.00 6.46 93 ALA A CA 1
ATOM 714 C C . ALA A 1 100 ? -1.219 29.768 -13.961 1.00 6.30 93 ALA A C 1
ATOM 715 O O . ALA A 1 100 ? -0.127 29.725 -13.400 1.00 5.99 93 ALA A O 1
ATOM 717 N N . SER A 1 101 ? -1.462 30.653 -14.952 1.00 6.24 94 SER A N 1
ATOM 718 C CA . SER A 1 101 ? -0.407 31.515 -15.409 1.00 7.54 94 SER A CA 1
ATOM 719 C C . SER A 1 101 ? 0.164 32.342 -14.275 1.00 6.42 94 SER A C 1
ATOM 720 O O . SER A 1 101 ? -0.572 32.879 -13.461 1.00 6.59 94 SER A O 1
ATOM 723 N N . GLY A 1 102 ? 1.490 32.431 -14.210 1.00 6.33 95 GLY A N 1
ATOM 724 C CA . GLY A 1 102 ? 2.147 33.216 -13.220 1.00 6.84 95 GLY A CA 1
ATOM 725 C C . GLY A 1 102 ? 2.483 32.441 -11.938 1.00 6.49 95 GLY A C 1
ATOM 726 O O . GLY A 1 102 ? 3.103 32.996 -11.043 1.00 8.14 95 GLY A O 1
ATOM 727 N N . LYS A 1 103 ? 1.960 31.228 -11.795 1.00 5.35 96 LYS A N 1
ATOM 728 C CA . LYS A 1 103 ? 2.220 30.398 -10.605 1.00 4.74 96 LYS A CA 1
ATOM 729 C C . LYS A 1 103 ? 3.342 29.408 -10.879 1.00 4.88 96 LYS A C 1
ATOM 730 O O . LYS A 1 103 ? 3.636 29.055 -12.032 1.00 5.30 96 LYS A O 1
ATOM 736 N N . THR A 1 104 ? 3.944 28.953 -9.806 1.00 4.38 97 THR A N 1
ATOM 737 C CA . THR A 1 104 ? 5.067 28.019 -9.899 1.00 4.73 97 THR A CA 1
ATOM 738 C C . THR A 1 104 ? 4.781 26.808 -9.026 1.00 3.91 97 THR A C 1
ATOM 739 O O . THR A 1 104 ? 4.275 26.927 -7.916 1.00 4.43 97 THR A O 1
ATOM 743 N N . TYR A 1 105 ? 5.234 25.640 -9.524 1.00 3.83 98 TYR A N 1
ATOM 744 C CA . TYR A 1 105 ? 4.983 24.383 -8.885 1.00 3.70 98 TYR A CA 1
ATOM 745 C C . TYR A 1 105 ? 6.288 23.633 -8.545 1.00 3.98 98 TYR A C 1
ATOM 746 O O . TYR A 1 105 ? 6.331 22.378 -8.494 1.00 3.96 98 TYR A O 1
ATOM 755 N N . HIS A 1 106 ? 7.354 24.374 -8.295 1.00 4.08 99 HIS A N 1
ATOM 756 C CA . HIS A 1 106 ? 8.584 23.780 -7.798 1.00 3.93 99 HIS A CA 1
ATOM 757 C C . HIS A 1 106 ? 8.376 23.243 -6.383 1.00 4.01 99 HIS A C 1
ATOM 758 O O . HIS A 1 106 ? 7.334 23.471 -5.755 1.00 3.83 99 HIS A O 1
ATOM 765 N N . GLY A 1 107 ? 9.350 22.528 -5.894 1.00 3.99 100 GLY A N 1
ATOM 766 C CA . GLY A 1 107 ? 9.192 21.839 -4.623 1.00 3.78 100 GLY A CA 1
ATOM 767 C C . GLY A 1 107 ? 8.938 22.751 -3.488 1.00 3.86 100 GLY A C 1
ATOM 768 O O . GLY A 1 107 ? 9.581 23.779 -3.300 1.00 4.86 100 GLY A O 1
ATOM 769 N N . ARG A 1 108 ? 7.975 22.385 -2.630 1.00 4.19 101 ARG A N 1
ATOM 770 C CA . ARG A 1 108 ? 7.719 23.096 -1.398 1.00 3.96 101 ARG A CA 1
ATOM 771 C C . ARG A 1 108 ? 7.403 22.115 -0.267 1.00 4.05 101 ARG A C 1
ATOM 772 O O . ARG A 1 108 ? 6.734 21.075 -0.459 1.00 4.22 101 ARG A O 1
ATOM 780 N N . GLY A 1 109 ? 7.813 22.458 0.921 1.00 3.90 102 GLY A N 1
ATOM 781 C CA . GLY A 1 109 ? 7.477 21.718 2.127 1.00 4.18 102 GLY A CA 1
ATOM 782 C C . GLY A 1 109 ? 8.361 20.526 2.365 1.00 3.56 102 GLY A C 1
ATOM 783 O O . GLY A 1 109 ? 9.328 20.280 1.660 1.00 3.57 102 GLY A O 1
ATOM 784 N N . PRO A 1 110 ? 8.026 19.728 3.405 1.00 3.65 103 PRO A N 1
ATOM 785 C CA . PRO A 1 110 ? 8.926 18.670 3.843 1.00 3.96 103 PRO A CA 1
ATOM 786 C C . PRO A 1 110 ? 9.288 17.677 2.789 1.00 3.84 103 PRO A C 1
ATOM 787 O O . PRO A 1 110 ? 10.404 17.146 2.857 1.00 4.14 103 PRO A O 1
ATOM 791 N N . LEU A 1 111 ? 8.329 17.286 1.921 1.00 3.88 104 LEU A N 1
ATOM 792 C CA . LEU A 1 111 ? 8.645 16.334 0.861 1.00 3.87 104 LEU A CA 1
ATOM 793 C C . LEU A 1 111 ? 8.675 16.975 -0.505 1.00 3.87 104 LEU A C 1
ATOM 794 O O . LEU A 1 111 ? 8.647 16.295 -1.503 1.00 4.97 104 LEU A O 1
ATOM 799 N N . GLN A 1 112 ? 8.812 18.313 -0.540 1.00 4.05 105 GLN A N 1
ATOM 800 C CA . GLN A 1 112 ? 9.125 19.006 -1.823 1.00 4.18 105 GLN A CA 1
ATOM 801 C C . GLN A 1 112 ? 8.098 18.645 -2.887 1.00 4.16 105 GLN A C 1
ATOM 802 O O . GLN A 1 112 ? 8.399 18.275 -3.998 1.00 5.01 105 GLN A O 1
ATOM 808 N N . LEU A 1 113 ? 6.834 18.863 -2.554 1.00 4.12 106 LEU A N 1
ATOM 809 C CA . LEU A 1 113 ? 5.688 18.686 -3.465 1.00 4.22 106 LEU A CA 1
ATOM 810 C C . LEU A 1 113 ? 5.967 19.477 -4.748 1.00 3.97 106 LEU A C 1
ATOM 811 O O . LEU A 1 113 ? 6.295 20.672 -4.648 1.00 4.20 106 LEU A O 1
ATOM 816 N N A SER A 1 114 ? 5.794 18.860 -5.906 0.50 3.46 107 SER A N 1
ATOM 817 N N B SER A 1 114 ? 5.865 18.852 -5.906 0.50 4.04 107 SER A N 1
ATOM 818 C CA A SER A 1 114 ? 6.186 19.423 -7.189 0.50 3.59 107 SER A CA 1
ATOM 819 C CA B SER A 1 114 ? 6.121 19.518 -7.178 0.50 4.74 107 SER A CA 1
ATOM 820 C C A SER A 1 114 ? 5.142 19.067 -8.241 0.50 3.65 107 SER A C 1
ATOM 821 C C B SER A 1 114 ? 5.158 19.069 -8.252 0.50 4.20 107 SER A C 1
ATOM 822 O O A SER A 1 114 ? 4.512 18.012 -8.123 0.50 4.18 107 SER A O 1
ATOM 823 O O B SER A 1 114 ? 4.662 17.941 -8.205 0.50 4.64 107 SER A O 1
ATOM 828 N N . TRP A 1 115 ? 4.953 19.952 -9.214 1.00 4.04 108 TRP A N 1
ATOM 829 C CA . TRP A 1 115 ? 4.122 19.826 -10.380 1.00 3.99 108 TRP A CA 1
ATOM 830 C C . TRP A 1 115 ? 2.700 20.244 -10.169 1.00 3.48 108 TRP A C 1
ATOM 831 O O . TRP A 1 115 ? 2.086 19.941 -9.126 1.00 3.77 108 TRP A O 1
ATOM 842 N N . ASN A 1 116 ? 2.111 20.893 -11.150 1.00 3.89 109 ASN A N 1
ATOM 843 C CA . ASN A 1 116 ? 0.713 21.198 -11.143 1.00 4.45 109 ASN A CA 1
ATOM 844 C C . ASN A 1 116 ? -0.166 20.049 -10.721 1.00 5.23 109 ASN A C 1
ATOM 845 O O . ASN A 1 116 ? -1.126 20.294 -9.930 1.00 6.06 109 ASN A O 1
ATOM 850 N N . TYR A 1 117 ? 0.049 18.888 -11.271 1.00 5.51 110 TYR A N 1
ATOM 851 C CA . TYR A 1 117 ? -0.804 17.744 -10.950 1.00 6.64 110 TYR A CA 1
ATOM 852 C C . TYR A 1 117 ? -0.749 17.335 -9.468 1.00 5.94 110 TYR A C 1
ATOM 853 O O . TYR A 1 117 ? -1.786 16.916 -8.872 1.00 7.22 110 TYR A O 1
ATOM 862 N N . ASN A 1 118 ? 0.419 17.416 -8.842 1.00 5.09 111 ASN A N 1
ATOM 863 C CA . ASN A 1 118 ? 0.475 17.077 -7.445 1.00 4.77 111 ASN A CA 1
ATOM 864 C C . ASN A 1 118 ? -0.059 18.110 -6.534 1.00 4.54 111 ASN A C 1
ATOM 865 O O . ASN A 1 118 ? -0.710 17.828 -5.529 1.00 4.57 111 ASN A O 1
ATOM 870 N N . TYR A 1 119 ? 0.243 19.408 -6.868 1.00 3.89 112 TYR A N 1
ATOM 871 C CA . TYR A 1 119 ? -0.395 20.480 -6.104 1.00 3.75 112 TYR A CA 1
ATOM 872 C C . TYR A 1 119 ? -1.910 20.444 -6.221 1.00 4.32 112 TYR A C 1
ATOM 873 O O . TYR A 1 119 ? -2.620 20.632 -5.232 1.00 4.16 112 TYR A O 1
ATOM 882 N N . GLY A 1 120 ? -2.415 20.195 -7.406 1.00 4.30 113 GLY A N 1
ATOM 883 C CA . GLY A 1 120 ? -3.851 20.095 -7.587 1.00 4.93 113 GLY A CA 1
ATOM 884 C C . GLY A 1 120 ? -4.476 18.999 -6.746 1.00 4.49 113 GLY A C 1
ATOM 885 O O . GLY A 1 120 ? -5.456 19.223 -6.038 1.00 5.10 113 GLY A O 1
ATOM 886 N N . ALA A 1 121 ? -3.873 17.840 -6.833 1.00 4.34 114 ALA A N 1
ATOM 887 C CA . ALA A 1 121 ? -4.412 16.676 -6.075 1.00 4.84 114 ALA A CA 1
ATOM 888 C C . ALA A 1 121 ? -4.287 16.915 -4.600 1.00 4.41 114 ALA A C 1
ATOM 889 O O . ALA A 1 121 ? -5.221 16.556 -3.825 1.00 4.58 114 ALA A O 1
ATOM 891 N N . ALA A 1 122 ? -3.146 17.416 -4.127 1.00 3.89 115 ALA A N 1
ATOM 892 C CA . ALA A 1 122 ? -2.974 17.647 -2.709 1.00 4.15 115 ALA A CA 1
ATOM 893 C C . ALA A 1 122 ? -4.012 18.640 -2.216 1.00 4.02 115 ALA A C 1
ATOM 894 O O . ALA A 1 122 ? -4.597 18.503 -1.126 1.00 4.29 115 ALA A O 1
ATOM 896 N N . GLY A 1 123 ? -4.187 19.749 -2.968 1.00 4.26 116 GLY A N 1
ATOM 897 C CA . GLY A 1 123 ? -5.135 20.755 -2.578 1.00 4.64 116 GLY A CA 1
ATOM 898 C C . GLY A 1 123 ? -6.557 20.258 -2.520 1.00 4.70 116 GLY A C 1
ATOM 899 O O . GLY A 1 123 ? -7.333 20.613 -1.650 1.00 5.20 116 GLY A O 1
ATOM 900 N N A SER A 1 124 ? -6.924 19.368 -3.438 0.50 5.18 117 SER A N 1
ATOM 901 N N B SER A 1 124 ? -6.908 19.357 -3.431 0.50 5.05 117 SER A N 1
ATOM 902 C CA A SER A 1 124 ? -8.266 18.759 -3.399 0.50 6.11 117 SER A CA 1
ATOM 903 C CA B SER A 1 124 ? -8.253 18.777 -3.448 0.50 6.00 117 SER A CA 1
ATOM 904 C C A SER A 1 124 ? -8.459 18.062 -2.057 0.50 5.57 117 SER A C 1
ATOM 905 C C B SER A 1 124 ? -8.484 17.903 -2.215 0.50 5.56 117 SER A C 1
ATOM 906 O O A SER A 1 124 ? -9.535 18.170 -1.430 0.50 5.66 117 SER A O 1
ATOM 907 O O B SER A 1 124 ? -9.638 17.766 -1.760 0.50 5.76 117 SER A O 1
ATOM 912 N N . TYR A 1 125 ? -7.451 17.292 -1.638 1.00 5.37 118 TYR A N 1
ATOM 913 C CA . TYR A 1 125 ? -7.595 16.477 -0.465 1.00 5.34 118 TYR A CA 1
ATOM 914 C C . TYR A 1 125 ? -7.579 17.330 0.771 1.00 5.41 118 TYR A C 1
ATOM 915 O O . TYR A 1 125 ? -8.418 17.145 1.701 1.00 6.96 118 TYR A O 1
ATOM 924 N N . ILE A 1 126 ? -6.631 18.244 0.875 1.00 5.50 119 ILE A N 1
ATOM 925 C CA . ILE A 1 126 ? -6.342 18.995 2.072 1.00 5.94 119 ILE A CA 1
ATOM 926 C C . ILE A 1 126 ? -7.202 20.221 2.221 1.00 7.00 119 ILE A C 1
ATOM 927 O O . ILE A 1 126 ? -7.345 20.734 3.372 1.00 8.49 119 ILE A O 1
ATOM 932 N N . GLN A 1 127 ? -7.775 20.703 1.142 1.00 7.26 120 GLN A N 1
ATOM 933 C CA . GLN A 1 127 ? -8.667 21.922 1.049 1.00 7.40 120 GLN A CA 1
ATOM 934 C C . GLN A 1 127 ? -7.882 23.160 0.957 1.00 7.28 120 GLN A C 1
ATOM 935 O O . GLN A 1 127 ? -8.074 24.091 1.739 1.00 10.32 120 GLN A O 1
ATOM 941 N N . PHE A 1 128 ? -7.042 23.247 -0.092 1.00 5.72 121 PHE A N 1
ATOM 942 C CA . PHE A 1 128 ? -6.453 24.531 -0.517 1.00 5.94 121 PHE A CA 1
ATOM 943 C C . PHE A 1 128 ? -6.465 24.511 -1.999 1.00 5.35 121 PHE A C 1
ATOM 944 O O . PHE A 1 128 ? -6.645 23.450 -2.634 1.00 5.60 121 PHE A O 1
ATOM 952 N N . ASP A 1 129 ? -6.321 25.677 -2.610 1.00 5.64 122 ASP A N 1
ATOM 953 C CA . ASP A 1 129 ? -6.289 25.756 -4.063 1.00 5.80 122 ASP A CA 1
ATOM 954 C C . ASP A 1 129 ? -4.870 25.546 -4.566 1.00 5.25 122 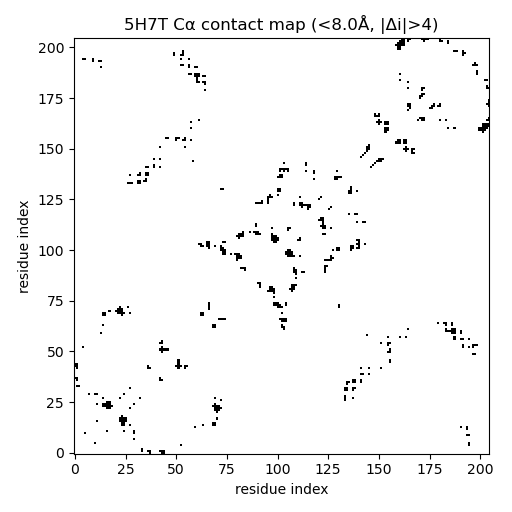ASP A C 1
ATOM 955 O O . ASP A 1 129 ? -4.021 26.454 -4.551 1.00 5.20 122 ASP A O 1
ATOM 960 N N . GLY A 1 130 ? -4.571 24.294 -4.928 1.00 4.90 123 GLY A N 1
ATOM 961 C CA . GLY A 1 130 ? -3.212 23.975 -5.321 1.00 4.85 123 GLY A CA 1
ATOM 962 C C . GLY A 1 130 ? -2.769 24.580 -6.589 1.00 4.74 123 GLY A C 1
ATOM 963 O O . GLY A 1 130 ? -1.569 24.708 -6.863 1.00 5.74 123 GLY A O 1
ATOM 964 N N . LEU A 1 131 ? -3.740 24.943 -7.469 1.00 4.55 124 LEU A N 1
ATOM 965 C CA . LEU A 1 131 ? -3.398 25.499 -8.788 1.00 4.76 124 LEU A CA 1
ATOM 966 C C . LEU A 1 131 ? -3.167 27.029 -8.766 1.00 4.27 124 LEU A C 1
ATOM 967 O O . LEU A 1 131 ? -2.225 27.524 -9.305 1.00 4.29 124 LEU A O 1
ATOM 972 N N . ASN A 1 132 ? -4.069 27.736 -8.043 1.00 4.61 125 ASN A N 1
ATOM 973 C CA . ASN A 1 132 ? -3.953 29.165 -7.922 1.00 4.78 125 ASN A CA 1
ATOM 974 C C . ASN A 1 132 ? -3.175 29.618 -6.739 1.00 4.45 125 ASN A C 1
ATOM 975 O O . ASN A 1 132 ? -2.778 30.796 -6.655 1.00 5.46 125 ASN A O 1
ATOM 980 N N . ASN A 1 133 ? -2.902 28.714 -5.749 1.00 4.34 126 ASN A N 1
ATOM 981 C CA . ASN A 1 133 ? -2.247 29.142 -4.526 1.00 5.53 126 ASN A CA 1
ATOM 982 C C . ASN A 1 133 ? -1.214 28.097 -4.083 1.00 4.34 126 ASN A C 1
ATOM 983 O O . ASN A 1 133 ? -1.158 27.779 -2.890 1.00 5.14 126 ASN A O 1
ATOM 988 N N . PRO A 1 134 ? -0.395 27.586 -4.975 1.00 4.58 127 PRO A N 1
ATOM 989 C CA . PRO A 1 134 ? 0.604 26.554 -4.544 1.00 4.34 127 PRO A CA 1
ATOM 990 C C . PRO A 1 134 ? 1.541 27.115 -3.507 1.00 4.82 127 PRO A C 1
ATOM 991 O O . PRO A 1 134 ? 2.100 26.381 -2.684 1.00 4.93 127 PRO A O 1
ATOM 995 N N . GLU A 1 135 ? 1.784 28.424 -3.521 1.00 5.49 128 GLU A N 1
ATOM 996 C CA . GLU A 1 135 ? 2.702 29.046 -2.608 1.00 6.30 128 GLU A CA 1
ATOM 997 C C . GLU A 1 135 ? 2.258 28.868 -1.123 1.00 6.02 128 GLU A C 1
ATOM 998 O O . GLU A 1 135 ? 3.177 28.971 -0.264 1.00 5.90 128 GLU A O 1
ATOM 1004 N N . ILE A 1 136 ? 1.018 28.558 -0.869 1.00 5.51 129 ILE A N 1
ATOM 1005 C CA . ILE A 1 136 ? 0.621 28.317 0.530 1.00 5.99 129 ILE A CA 1
ATOM 1006 C C . ILE A 1 136 ? 1.378 27.151 1.184 1.00 5.23 129 ILE A C 1
ATOM 1007 O O . ILE A 1 136 ? 1.548 27.112 2.410 1.00 5.80 129 ILE A O 1
ATOM 1012 N N . VAL A 1 137 ? 1.854 26.221 0.377 1.00 4.40 130 VAL A N 1
ATOM 1013 C CA . VAL A 1 137 ? 2.651 25.09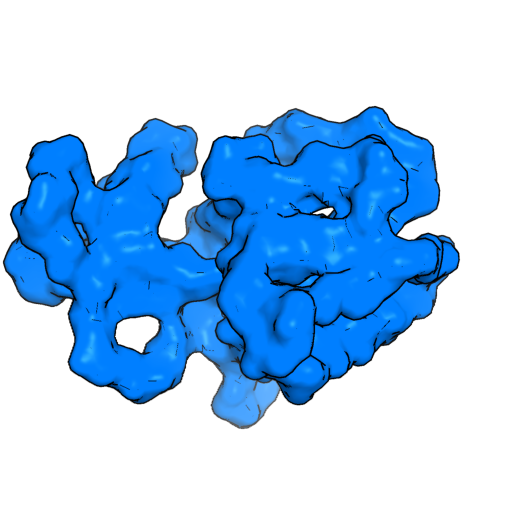4 0.888 1.00 4.30 130 VAL A CA 1
ATOM 1014 C C . VAL A 1 137 ? 3.942 25.544 1.470 1.00 4.74 130 VAL A C 1
ATOM 1015 O O . VAL A 1 137 ? 4.536 24.860 2.332 1.00 5.59 130 VAL A O 1
ATOM 1019 N N . GLY A 1 138 ? 4.424 26.740 1.079 1.00 4.76 131 GLY A N 1
ATOM 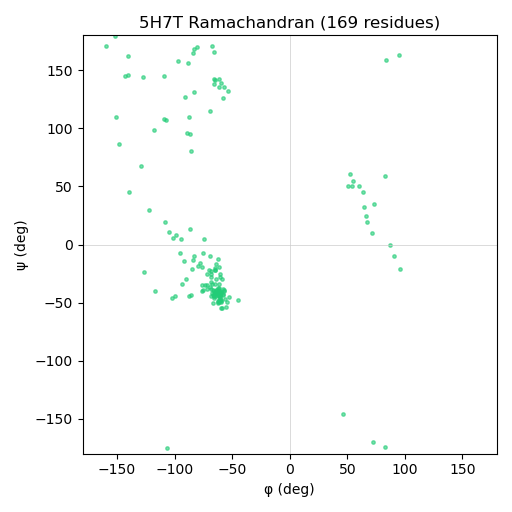1020 C CA . GLY A 1 138 ? 5.581 27.341 1.676 1.00 5.49 131 GLY A CA 1
ATOM 1021 C C . GLY A 1 138 ? 5.356 28.420 2.679 1.00 6.16 131 GLY A C 1
ATOM 1022 O O . GLY A 1 138 ? 6.361 28.998 3.191 1.00 7.20 131 GLY A O 1
ATOM 1023 N N . THR A 1 139 ? 4.112 28.700 3.050 1.00 6.27 132 THR A N 1
ATOM 1024 C CA . THR A 1 139 ? 3.842 29.757 4.024 1.00 7.46 132 THR A CA 1
ATOM 1025 C C . THR A 1 139 ? 2.998 29.270 5.169 1.00 7.08 132 THR A C 1
ATOM 1026 O O . THR A 1 139 ? 3.040 29.956 6.230 1.00 9.60 132 THR A O 1
ATOM 1030 N N . ASP A 1 140 ? 2.200 28.226 5.060 1.00 5.79 133 ASP A N 1
ATOM 1031 C CA . ASP A 1 140 ? 1.383 27.776 6.143 1.00 6.15 133 ASP A CA 1
ATOM 1032 C C . ASP A 1 140 ? 1.978 26.421 6.609 1.00 5.56 133 ASP A C 1
ATOM 1033 O O . ASP A 1 140 ? 1.958 25.445 5.820 1.00 5.71 133 ASP A O 1
ATOM 1038 N N A SER A 1 141 ? 2.580 26.365 7.792 0.50 5.79 134 SER A N 1
ATOM 1039 N N B SER A 1 141 ? 2.517 26.404 7.830 0.50 5.20 134 SER A N 1
ATOM 1040 C CA A SER A 1 141 ? 3.297 25.146 8.164 0.50 6.20 134 SER A CA 1
ATOM 1041 C CA B SER A 1 141 ? 3.241 25.275 8.389 0.50 5.22 134 SER A CA 1
ATOM 1042 C C A SER A 1 141 ? 2.398 23.942 8.342 0.50 5.04 134 SER A C 1
ATOM 1043 C C B SER A 1 141 ? 2.405 23.998 8.368 0.50 4.61 134 SER A C 1
ATOM 1044 O O A SER A 1 141 ? 2.857 22.812 8.100 0.50 5.16 134 SER A O 1
ATOM 1045 O O B SER A 1 141 ? 2.925 22.900 8.059 0.50 4.98 134 SER A O 1
ATOM 1050 N N . THR A 1 142 ? 1.169 24.105 8.798 1.00 4.81 135 THR A N 1
ATOM 1051 C CA . THR A 1 142 ? 0.280 22.945 8.900 1.00 5.22 135 THR A CA 1
ATOM 1052 C C . THR A 1 142 ? -0.054 22.408 7.539 1.00 4.76 135 THR A C 1
ATOM 1053 O O . THR A 1 142 ? -0.015 21.181 7.337 1.00 4.68 135 THR A O 1
ATOM 1057 N N . ILE A 1 143 ? -0.431 23.276 6.614 1.00 4.72 136 ILE A N 1
ATOM 1058 C CA . ILE A 1 143 ? -0.624 22.786 5.246 1.00 4.38 136 ILE A CA 1
ATOM 1059 C C . ILE A 1 143 ? 0.622 22.150 4.723 1.00 3.88 136 ILE A C 1
ATOM 1060 O O . ILE A 1 143 ? 0.515 21.104 4.037 1.00 4.52 136 ILE A O 1
ATOM 1065 N N . SER A 1 144 ? 1.753 22.755 4.974 1.00 3.63 137 SER A N 1
ATOM 1066 C CA . SER A 1 144 ? 3.024 22.231 4.476 1.00 3.97 137 SER A CA 1
ATOM 1067 C C . SER A 1 144 ? 3.229 20.766 4.931 1.00 3.70 137 SER A C 1
ATOM 1068 O O . SER A 1 144 ? 3.468 19.862 4.138 1.00 3.69 137 SER A O 1
ATOM 1071 N N . PHE A 1 145 ? 3.113 20.588 6.246 1.00 3.71 138 PHE A N 1
ATOM 1072 C CA . PHE A 1 145 ? 3.232 19.204 6.747 1.00 3.82 138 PHE A CA 1
ATOM 1073 C C . PHE A 1 145 ? 2.124 18.314 6.208 1.00 3.74 138 PHE A C 1
ATOM 1074 O O . PHE A 1 145 ? 2.394 17.140 5.905 1.00 4.34 138 PHE A O 1
ATOM 1082 N N . LYS A 1 146 ? 0.894 18.795 6.094 1.00 3.52 139 LYS A N 1
ATOM 1083 C CA . LYS A 1 146 ? -0.166 17.958 5.522 1.00 3.94 139 LYS A CA 1
ATOM 1084 C C . LYS A 1 146 ? 0.175 17.479 4.115 1.00 3.60 139 LYS A C 1
ATOM 1085 O O . LYS A 1 146 ? -0.158 16.385 3.749 1.00 3.64 139 LYS A O 1
ATOM 1091 N N . THR A 1 147 ? 0.809 18.336 3.283 1.00 3.24 140 THR A N 1
ATOM 1092 C CA . THR A 1 147 ? 1.145 17.874 1.981 1.00 3.40 140 THR A CA 1
ATOM 1093 C C . THR A 1 147 ? 2.096 16.696 2.017 1.00 3.31 140 THR A C 1
ATOM 1094 O O . THR A 1 147 ? 2.044 15.820 1.179 1.00 3.49 140 THR A O 1
ATOM 1098 N N . ALA A 1 148 ? 3.051 16.770 2.956 1.00 3.67 141 ALA A N 1
ATOM 1099 C CA . ALA A 1 148 ? 4.006 15.662 3.114 1.00 3.73 141 ALA A CA 1
ATOM 1100 C C . ALA A 1 148 ? 3.325 14.378 3.602 1.00 3.70 141 ALA A C 1
ATOM 1101 O O . ALA A 1 148 ? 3.603 13.319 3.126 1.00 3.90 141 ALA A O 1
ATOM 1103 N N . VAL A 1 149 ? 2.464 14.532 4.627 1.00 3.58 142 VAL A N 1
ATOM 1104 C CA . VAL A 1 149 ? 1.768 13.329 5.111 1.00 3.91 142 VAL A CA 1
ATOM 1105 C C . VAL A 1 149 ? 0.811 12.796 4.101 1.00 3.78 142 VAL A C 1
ATOM 1106 O O . VAL A 1 149 ? 0.716 11.582 3.922 1.00 4.09 142 VAL A O 1
ATOM 1110 N N . TRP A 1 150 ? 0.176 13.674 3.301 1.00 3.83 143 TRP A N 1
ATOM 1111 C CA . TRP A 1 150 ? -0.635 13.211 2.189 1.00 4.13 143 TRP A CA 1
ATOM 1112 C C . TRP A 1 150 ? 0.179 12.440 1.176 1.00 4.13 143 TRP A C 1
ATOM 1113 O O . TRP A 1 150 ? -0.237 11.410 0.674 1.00 4.15 143 TRP A O 1
ATOM 1124 N N . PHE A 1 151 ? 1.352 12.949 0.843 1.00 4.38 144 PHE A N 1
ATOM 1125 C CA . PHE A 1 151 ? 2.180 12.261 -0.111 1.00 5.48 144 PHE A CA 1
ATOM 1126 C C . PHE A 1 151 ? 2.536 10.867 0.412 1.00 4.30 144 PHE A C 1
ATOM 1127 O O . PHE A 1 151 ? 2.428 9.865 -0.337 1.00 5.08 144 PHE A O 1
ATOM 1135 N N . TRP A 1 152 ? 2.879 10.790 1.688 1.00 3.90 145 TRP A N 1
ATOM 1136 C CA . TRP A 1 152 ? 3.285 9.558 2.364 1.00 3.79 145 TRP A CA 1
ATOM 1137 C C . TRP A 1 152 ? 2.199 8.543 2.429 1.00 3.78 145 TRP A C 1
ATOM 1138 O O . TRP A 1 152 ? 2.434 7.324 2.267 1.00 3.95 145 TRP A O 1
ATOM 1149 N N . MET A 1 153 ? 0.987 8.985 2.765 1.00 3.75 146 MET A N 1
ATOM 1150 C CA . MET A 1 153 ? -0.158 8.147 3.058 1.00 4.73 146 MET A CA 1
ATOM 1151 C C . MET A 1 153 ? -1.080 7.858 1.903 1.00 5.00 146 MET A C 1
ATOM 1152 O O . MET A 1 153 ? -1.745 6.807 1.869 1.00 6.28 146 MET A O 1
ATOM 1157 N N . VAL A 1 154 ? -1.239 8.829 0.997 1.00 5.03 147 VAL A N 1
ATOM 1158 C CA . VAL A 1 154 ? -2.261 8.793 -0.075 1.00 5.95 147 VAL A CA 1
ATOM 1159 C C . VAL A 1 154 ? -1.644 8.769 -1.426 1.00 6.64 147 VAL A C 1
ATOM 1160 O O . VAL A 1 154 ? -2.131 7.962 -2.286 1.00 9.44 147 VAL A O 1
ATOM 1164 N N . ASN A 1 155 ? -0.611 9.485 -1.688 1.00 6.47 148 ASN A N 1
ATOM 1165 C CA . ASN A 1 155 ? -0.095 9.650 -3.013 1.00 7.36 148 ASN A CA 1
ATOM 1166 C C . ASN A 1 155 ? 1.086 8.765 -3.340 1.00 6.94 148 ASN A C 1
ATOM 1167 O O . ASN A 1 155 ? 1.762 9.011 -4.372 1.00 9.62 148 ASN A O 1
ATOM 1172 N N . SER A 1 156 ? 1.451 7.821 -2.487 1.00 5.78 149 SER A N 1
ATOM 1173 C CA . SER A 1 156 ? 2.659 6.985 -2.657 1.00 6.52 149 SER A CA 1
ATOM 1174 C C . SER A 1 156 ? 2.517 5.750 -1.846 1.00 5.93 149 SER A C 1
ATOM 1175 O O . SER A 1 156 ? 1.644 5.605 -1.000 1.00 6.30 149 SER A O 1
ATOM 1178 N N . ASN A 1 157 ? 3.487 4.842 -2.092 1.00 5.94 150 ASN A N 1
ATOM 1179 C CA . ASN A 1 157 ? 3.628 3.631 -1.315 1.00 6.32 150 ASN A CA 1
ATOM 1180 C C . ASN A 1 157 ? 4.455 3.755 -0.077 1.00 5.19 150 ASN A C 1
ATOM 1181 O O . ASN A 1 157 ? 4.824 2.743 0.515 1.00 5.79 150 ASN A O 1
ATOM 1186 N N . CYS A 1 158 ? 4.775 4.969 0.391 1.00 4.74 151 CYS A N 1
ATOM 1187 C CA . CYS A 1 158 ? 5.686 5.064 1.544 1.00 4.50 151 CYS A CA 1
ATOM 1188 C C . CYS A 1 158 ? 5.125 4.425 2.784 1.00 4.08 151 CYS A C 1
ATOM 1189 O O . CYS A 1 158 ? 5.828 3.659 3.461 1.00 4.45 151 CYS A O 1
ATOM 1192 N N . HIS A 1 159 ? 3.886 4.773 3.154 1.00 4.43 152 HIS A N 1
ATOM 1193 C CA . HIS A 1 159 ? 3.309 4.206 4.360 1.00 4.49 152 HIS A CA 1
ATOM 1194 C C . HIS A 1 159 ? 3.192 2.709 4.278 1.00 4.56 152 HIS A C 1
ATOM 1195 O O . HIS A 1 159 ? 3.548 2.002 5.216 1.00 4.97 152 HIS A O 1
ATOM 1202 N N . THR A 1 160 ? 2.658 2.192 3.162 1.00 4.71 153 THR A N 1
ATOM 1203 C CA . THR A 1 160 ? 2.536 0.743 3.061 1.00 5.95 153 THR A CA 1
ATOM 1204 C C . THR A 1 160 ? 3.898 0.067 3.106 1.00 5.42 153 THR A C 1
ATOM 1205 O O . THR A 1 160 ? 4.012 -0.988 3.802 1.00 6.06 153 THR A O 1
ATOM 1209 N N . ALA A 1 161 ? 4.884 0.613 2.463 1.00 4.76 154 ALA A N 1
ATOM 1210 C CA . ALA A 1 161 ? 6.189 -0.010 2.489 1.00 5.53 154 ALA A CA 1
ATOM 1211 C C . ALA A 1 161 ? 6.722 -0.158 3.875 1.00 4.92 154 ALA A C 1
ATOM 1212 O O . ALA A 1 161 ? 7.156 -1.263 4.319 1.00 5.42 154 ALA A O 1
ATOM 1214 N N . ILE A 1 162 ? 6.797 0.928 4.636 1.00 4.46 155 ILE A N 1
ATOM 1215 C CA . ILE A 1 162 ? 7.464 0.894 5.922 1.00 4.28 155 ILE A CA 1
ATOM 1216 C C . ILE A 1 162 ? 6.677 0.123 6.948 1.00 4.30 155 ILE A C 1
ATOM 1217 O O . ILE A 1 162 ? 7.251 -0.399 7.898 1.00 5.66 155 ILE A O 1
ATOM 1222 N N . THR A 1 163 ? 5.359 0.045 6.778 1.00 3.92 156 THR A N 1
ATOM 1223 C CA . THR A 1 163 ? 4.514 -0.693 7.694 1.00 4.91 156 THR A CA 1
ATOM 1224 C C . THR A 1 163 ? 4.276 -2.148 7.257 1.00 5.20 156 THR A C 1
ATOM 1225 O O . THR A 1 163 ? 3.515 -2.847 7.992 1.00 7.92 156 THR A O 1
ATOM 1229 N N A SER A 1 164 ? 4.868 -2.608 6.226 0.50 4.60 157 SER A N 1
ATOM 1230 N N B SER A 1 164 ? 4.834 -2.599 6.184 0.50 5.22 157 SER A N 1
ATOM 1231 C CA A SER A 1 164 ? 4.616 -3.957 5.720 0.50 4.63 157 SER A CA 1
ATOM 1232 C CA B SER A 1 164 ? 4.620 -3.960 5.650 0.50 5.76 157 SER A CA 1
ATOM 1233 C C A SER A 1 164 ? 5.907 -4.733 5.522 0.50 5.20 157 SER A C 1
ATOM 1234 C C B SER A 1 164 ? 5.913 -4.740 5.527 0.50 5.79 157 SER A C 1
ATOM 1235 O O A SER A 1 164 ? 5.962 -5.654 4.698 0.50 5.78 157 SER A O 1
ATOM 1236 O O B SER A 1 164 ? 5.979 -5.676 4.744 0.50 6.21 157 SER A O 1
ATOM 1241 N N . GLY A 1 165 ? 6.962 -4.349 6.243 1.00 5.28 158 GLY A N 1
ATOM 1242 C CA . GLY A 1 165 ? 8.173 -5.125 6.265 1.00 6.16 158 GLY A CA 1
ATOM 1243 C C . GLY A 1 165 ? 9.105 -4.874 5.142 1.00 6.42 158 GLY A C 1
ATOM 1244 O O . GLY A 1 165 ? 10.120 -5.556 4.998 1.00 6.76 158 GLY A O 1
ATOM 1245 N N . GLN A 1 166 ? 8.855 -3.871 4.263 1.00 5.74 159 GLN A N 1
ATOM 1246 C CA . GLN A 1 166 ? 9.669 -3.638 3.108 1.00 6.58 159 GLN A CA 1
ATOM 1247 C C . GLN A 1 166 ? 10.931 -2.910 3.351 1.00 6.15 159 GLN A C 1
ATOM 1248 O O . GLN A 1 166 ? 11.819 -2.940 2.451 1.00 7.76 159 GLN A O 1
ATOM 1254 N N . GLY A 1 167 ? 11.091 -2.221 4.444 1.00 5.30 160 GLY A N 1
ATOM 1255 C CA . GLY A 1 167 ? 12.321 -1.557 4.803 1.00 5.21 160 GLY A CA 1
ATOM 1256 C C . GLY A 1 167 ? 12.394 -0.078 4.401 1.00 4.28 160 GLY A C 1
ATOM 1257 O O . GLY A 1 167 ? 11.639 0.368 3.514 1.00 4.54 160 GLY A O 1
ATOM 1258 N N . PHE A 1 168 ? 13.314 0.635 4.991 1.00 4.21 161 PHE A N 1
ATOM 1259 C CA . PHE A 1 168 ? 13.491 2.047 4.641 1.00 3.82 161 PHE A CA 1
ATOM 1260 C C . PHE A 1 168 ? 13.764 2.281 3.200 1.00 3.87 161 PHE A C 1
ATOM 1261 O O . PHE A 1 168 ? 13.262 3.246 2.595 1.00 4.42 161 PHE A O 1
ATOM 1269 N N . GLY A 1 169 ? 14.579 1.417 2.581 1.00 4.21 162 GLY A N 1
ATOM 1270 C CA . GLY A 1 169 ? 14.889 1.619 1.188 1.00 4.93 162 GLY A CA 1
ATOM 1271 C C . GLY A 1 169 ? 13.692 1.624 0.301 1.00 4.32 162 GLY A C 1
ATOM 1272 O O . GLY A 1 169 ? 13.684 2.321 -0.757 1.00 5.29 162 GLY A O 1
ATOM 1273 N N . ALA A 1 170 ? 12.638 0.898 0.649 1.00 4.33 163 ALA A N 1
ATOM 1274 C CA . ALA A 1 170 ? 11.421 0.885 -0.118 1.00 4.80 163 ALA A CA 1
ATOM 1275 C C . ALA A 1 170 ? 10.695 2.220 -0.038 1.00 4.76 163 ALA A C 1
ATOM 1276 O O . ALA A 1 170 ? 9.908 2.574 -0.920 1.00 5.63 163 ALA A O 1
ATOM 1278 N N . THR A 1 171 ? 10.901 3.007 1.036 1.00 4.14 164 THR A N 1
ATOM 1279 C CA . THR A 1 171 ? 10.368 4.357 1.069 1.00 4.33 164 THR A CA 1
ATOM 1280 C C . THR A 1 171 ? 11.128 5.280 0.119 1.00 4.54 164 THR A C 1
ATOM 1281 O O . THR A 1 171 ? 10.535 6.175 -0.495 1.00 5.63 164 THR A O 1
ATOM 1285 N N . ILE A 1 172 ? 12.432 5.079 -0.025 1.00 4.65 165 ILE A N 1
ATOM 1286 C CA . ILE A 1 172 ? 13.214 5.806 -1.046 1.00 5.16 165 ILE A CA 1
ATOM 1287 C C . ILE A 1 172 ? 12.641 5.480 -2.396 1.00 5.69 165 ILE A C 1
ATOM 1288 O O . ILE A 1 172 ? 12.415 6.399 -3.228 1.00 6.37 165 ILE A O 1
ATOM 1293 N N . ARG A 1 173 ? 12.407 4.219 -2.676 1.00 5.22 166 ARG A N 1
ATOM 1294 C CA . ARG A 1 173 ? 11.914 3.822 -3.959 1.00 6.30 166 ARG A CA 1
ATOM 1295 C C . ARG A 1 173 ? 10.536 4.445 -4.259 1.00 6.85 166 ARG A C 1
ATOM 1296 O O . ARG A 1 173 ? 10.218 4.860 -5.393 1.00 7.93 166 ARG A O 1
ATOM 1304 N N . ALA A 1 174 ? 9.717 4.530 -3.201 1.00 7.06 167 ALA A N 1
ATOM 1305 C CA . ALA A 1 174 ? 8.364 5.105 -3.329 1.00 7.68 167 ALA A CA 1
ATOM 1306 C C . ALA A 1 174 ? 8.448 6.546 -3.590 1.00 7.87 167 ALA A C 1
ATOM 1307 O O . ALA A 1 174 ? 7.514 7.103 -4.220 1.00 10.70 167 ALA A O 1
ATOM 1309 N N . ILE A 1 175 ? 9.448 7.283 -3.091 1.00 8.53 168 ILE A N 1
ATOM 1310 C CA . ILE A 1 175 ? 9.611 8.769 -3.318 1.00 9.38 168 ILE A CA 1
ATOM 1311 C C . ILE A 1 175 ? 10.342 9.117 -4.527 1.00 9.47 168 ILE A C 1
ATOM 1312 O O . ILE A 1 175 ? 9.908 10.111 -5.234 1.00 11.75 168 ILE A O 1
ATOM 1317 N N . ASN A 1 176 ? 11.440 8.470 -4.847 1.00 8.64 169 ASN A N 1
ATOM 1318 C CA A ASN A 1 176 ? 12.227 8.812 -6.029 0.50 9.83 169 ASN A CA 1
ATOM 1319 C CA B ASN A 1 176 ? 12.202 8.821 -5.996 0.50 9.74 169 ASN A CA 1
ATOM 1320 C C . ASN A 1 176 ? 12.986 7.601 -6.516 1.00 8.28 169 ASN A C 1
ATOM 1321 O O . ASN A 1 176 ? 14.125 7.427 -6.272 1.00 8.24 169 ASN A O 1
ATOM 1330 N N . SER A 1 177 ? 12.239 6.737 -7.261 1.00 9.07 170 SER A N 1
ATOM 1331 C CA . SER A 1 177 ? 12.787 5.457 -7.625 1.00 9.26 170 SER A CA 1
ATOM 1332 C C . SER A 1 177 ? 14.003 5.528 -8.526 1.00 7.67 170 SER A C 1
ATOM 1333 O O . SER A 1 177 ? 14.784 4.629 -8.517 1.00 9.18 170 SER A O 1
ATOM 1336 N N . MET A 1 178 ? 14.268 6.679 -9.193 1.00 8.93 171 MET A N 1
ATOM 1337 C CA . MET A 1 178 ? 15.470 6.807 -9.989 1.00 10.27 171 MET A CA 1
ATOM 1338 C C . MET A 1 178 ? 16.729 6.754 -9.234 1.00 9.07 171 MET A C 1
ATOM 1339 O O . MET A 1 178 ? 17.780 6.511 -9.778 1.00 9.64 171 MET A O 1
ATOM 1344 N N . GLU A 1 179 ? 16.681 7.018 -7.847 1.00 8.06 172 GLU A N 1
ATOM 1345 C CA . GLU A 1 179 ? 17.867 6.931 -7.060 1.00 7.73 172 GLU A CA 1
ATOM 1346 C C . GLU A 1 179 ? 18.295 5.479 -6.764 1.00 6.99 172 GLU A C 1
ATOM 1347 O O . GLU A 1 179 ? 19.384 5.220 -6.419 1.00 8.01 172 GLU A O 1
ATOM 1353 N N . CYS A 1 180 ? 17.321 4.576 -6.918 1.00 7.11 173 CYS A N 1
ATOM 1354 C CA . CYS A 1 180 ? 17.501 3.157 -6.550 1.00 7.52 173 CYS A CA 1
ATOM 1355 C C . CYS A 1 180 ? 18.240 2.431 -7.651 1.00 7.75 173 CYS A C 1
ATOM 1356 O O . CYS A 1 180 ? 18.555 2.997 -8.759 1.00 9.04 173 CYS A O 1
ATOM 1359 N N . ASP A 1 181 ? 18.647 1.208 -7.373 1.00 7.91 174 ASP A N 1
ATOM 1360 C CA . ASP A 1 181 ? 19.235 0.338 -8.388 1.00 8.93 174 ASP A CA 1
ATOM 1361 C C . ASP A 1 181 ? 20.551 0.910 -8.903 1.00 9.59 174 ASP A C 1
ATOM 1362 O O . ASP A 1 181 ? 20.928 0.662 -10.089 1.00 10.15 174 ASP A O 1
ATOM 1367 N N . GLY A 1 182 ? 21.317 1.597 -8.103 1.00 10.24 175 GLY A N 1
ATOM 1368 C CA . GLY A 1 182 ? 22.523 2.273 -8.528 1.00 11.61 175 GLY A CA 1
ATOM 1369 C C . GLY A 1 182 ? 22.395 3.647 -9.045 1.00 11.21 175 GLY A C 1
ATOM 1370 O O . GLY A 1 182 ? 23.430 4.207 -9.430 1.00 12.22 175 GLY A O 1
ATOM 1371 N N . GLY A 1 183 ? 21.205 4.168 -9.105 1.00 9.70 176 GLY A N 1
ATOM 1372 C CA . GLY A 1 183 ? 20.979 5.422 -9.732 1.00 10.54 176 GLY A CA 1
ATOM 1373 C C . GLY A 1 183 ? 21.746 6.525 -9.012 1.00 10.13 176 GLY A C 1
ATOM 1374 O O . GLY A 1 183 ? 22.374 7.427 -9.655 1.00 11.27 176 GLY A O 1
ATOM 1375 N N . ASN A 1 184 ? 21.652 6.617 -7.676 1.00 9.03 177 ASN A N 1
ATOM 1376 C CA . ASN A 1 184 ? 22.317 7.717 -6.925 1.00 8.86 177 ASN A CA 1
ATOM 1377 C C . ASN A 1 184 ? 22.725 7.237 -5.584 1.00 8.87 177 ASN A C 1
ATOM 1378 O O . ASN A 1 184 ? 21.942 7.425 -4.582 1.00 8.36 177 ASN A O 1
ATOM 1383 N N . ALA A 1 185 ? 23.873 6.651 -5.446 1.00 8.52 178 ALA A N 1
ATOM 1384 C CA . ALA A 1 185 ? 24.325 6.140 -4.227 1.00 9.07 178 ALA A CA 1
ATOM 1385 C C . ALA A 1 185 ? 24.459 7.274 -3.178 1.00 8.54 178 ALA A C 1
ATOM 1386 O O . ALA A 1 185 ? 24.278 7.024 -2.002 1.00 7.90 178 ALA A O 1
ATOM 1388 N N . ALA A 1 186 ? 24.826 8.465 -3.637 1.00 7.43 179 ALA A N 1
ATOM 1389 C CA . ALA A 1 186 ? 25.034 9.550 -2.684 1.00 7.36 179 ALA A CA 1
ATOM 1390 C C . ALA A 1 186 ? 23.738 10.021 -2.015 1.00 7.18 179 ALA A C 1
ATOM 1391 O O . ALA A 1 186 ? 23.711 10.289 -0.782 1.00 7.37 179 ALA A O 1
ATOM 1393 N N . THR A 1 187 ? 22.703 10.174 -2.799 1.00 6.48 180 THR A N 1
ATOM 1394 C CA . THR A 1 187 ? 21.405 10.567 -2.192 1.00 6.43 180 THR A CA 1
ATOM 1395 C C . THR A 1 187 ? 20.798 9.454 -1.351 1.00 5.83 180 THR A C 1
ATOM 1396 O O . THR A 1 187 ? 20.206 9.730 -0.271 1.00 5.92 180 THR A O 1
ATOM 1400 N N . VAL A 1 188 ? 20.944 8.200 -1.776 1.00 5.25 181 VAL A N 1
ATOM 1401 C CA . VAL A 1 188 ? 20.559 7.085 -0.908 1.00 5.60 181 VAL A CA 1
ATOM 1402 C C . VAL A 1 188 ? 21.337 7.166 0.382 1.00 6.01 181 VAL A C 1
ATOM 1403 O O . VAL A 1 188 ? 20.754 7.038 1.508 1.00 5.56 181 VAL A O 1
ATOM 1407 N N . ALA A 1 189 ? 22.662 7.443 0.378 1.00 6.23 182 ALA A N 1
ATOM 1408 C CA . ALA A 1 189 ? 23.446 7.509 1.582 1.00 6.35 182 ALA A CA 1
ATOM 1409 C C . ALA A 1 189 ? 22.966 8.666 2.494 1.00 5.76 182 ALA A C 1
ATOM 1410 O O . ALA A 1 189 ? 22.947 8.478 3.682 1.00 6.16 182 ALA A O 1
ATOM 1412 N N . SER A 1 190 ? 22.656 9.800 1.915 1.00 4.61 183 SER A N 1
ATOM 1413 C CA . SER A 1 190 ? 22.156 10.900 2.683 1.00 5.01 183 SER A CA 1
ATOM 1414 C C . SER A 1 190 ? 20.840 10.580 3.425 1.00 4.34 183 SER A C 1
ATOM 1415 O O . SER A 1 190 ? 20.704 10.781 4.606 1.00 4.76 183 SER A O 1
ATOM 1418 N N . ARG A 1 191 ? 19.888 9.982 2.693 1.00 4.36 184 ARG A N 1
ATOM 1419 C CA . ARG A 1 191 ? 18.632 9.552 3.295 1.00 4.12 184 ARG A CA 1
ATOM 1420 C C . ARG A 1 191 ? 18.843 8.545 4.369 1.00 4.08 184 ARG A C 1
ATOM 1421 O O . ARG A 1 191 ? 18.264 8.642 5.469 1.00 4.22 184 ARG A O 1
ATOM 1429 N N . VAL A 1 192 ? 19.684 7.551 4.127 1.00 4.31 185 VAL A N 1
ATOM 1430 C CA . VAL A 1 192 ? 19.987 6.519 5.114 1.00 4.65 185 VAL A CA 1
ATOM 1431 C C . VAL A 1 192 ? 20.647 7.101 6.346 1.00 4.35 185 VAL A C 1
ATOM 1432 O O . VAL A 1 192 ? 20.347 6.732 7.462 1.00 5.06 185 VAL A O 1
ATOM 1436 N N . ASN A 1 193 ? 21.573 8.044 6.156 1.00 5.89 186 ASN A N 1
ATOM 1437 C CA . ASN A 1 193 ? 22.250 8.654 7.298 1.00 6.08 186 ASN A CA 1
ATOM 1438 C C . ASN A 1 193 ? 21.288 9.364 8.234 1.00 4.90 186 ASN A C 1
ATOM 1439 O O . ASN A 1 193 ? 21.286 9.200 9.461 1.00 5.50 186 ASN A O 1
ATOM 1444 N N . TYR A 1 194 ? 20.327 10.123 7.639 1.00 4.66 187 TYR A N 1
ATOM 1445 C CA . TYR A 1 194 ? 19.272 10.725 8.455 1.00 4.27 187 TYR A CA 1
ATOM 1446 C C . TYR A 1 194 ? 18.407 9.686 9.114 1.00 3.93 187 TYR A C 1
ATOM 1447 O O . TYR A 1 194 ? 18.051 9.857 10.300 1.00 4.74 187 TYR A O 1
ATOM 1456 N N . TYR A 1 195 ? 18.033 8.606 8.433 1.00 4.02 188 TYR A N 1
ATOM 1457 C CA . TYR A 1 195 ? 17.199 7.584 9.038 1.00 4.23 188 TYR A CA 1
ATOM 1458 C C . TYR A 1 195 ? 17.868 6.935 10.227 1.00 4.54 188 TYR A C 1
ATOM 1459 O O . TYR A 1 195 ? 17.272 6.703 11.270 1.00 4.59 188 TYR A O 1
ATOM 1468 N N . GLN A 1 196 ? 19.183 6.648 10.072 1.00 5.09 189 GLN A N 1
ATOM 1469 C CA . GLN A 1 196 ? 19.907 6.071 11.219 1.00 5.62 189 GLN A CA 1
ATOM 1470 C C . GLN A 1 196 ? 19.950 7.067 12.374 1.00 5.62 189 GLN A C 1
ATOM 1471 O O . GLN A 1 196 ? 19.725 6.637 13.550 1.00 6.29 189 GLN A O 1
ATOM 1477 N N . LYS A 1 197 ? 20.183 8.301 12.140 1.00 5.50 190 LYS A N 1
ATOM 1478 C CA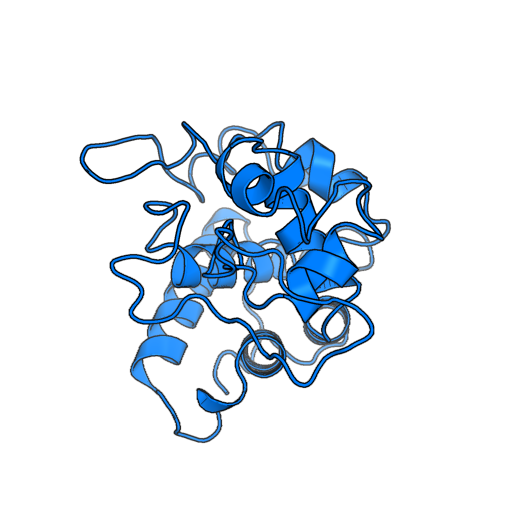 . LYS A 1 197 ? 20.198 9.308 13.205 1.00 6.28 190 LYS A CA 1
ATOM 1479 C C . LYS A 1 197 ? 18.835 9.337 13.884 1.00 6.04 190 LYS A C 1
ATOM 1480 O O . LYS A 1 197 ? 18.743 9.408 15.143 1.00 7.05 190 LYS A O 1
ATOM 1486 N N . PHE A 1 198 ? 17.762 9.401 13.130 1.00 4.98 191 PHE A N 1
ATOM 1487 C CA . PHE A 1 198 ? 16.436 9.591 13.709 1.00 5.10 191 PHE A CA 1
ATOM 1488 C C . PHE A 1 198 ? 15.967 8.339 14.383 1.00 4.86 191 PHE A C 1
ATOM 1489 O O . PHE A 1 198 ? 15.261 8.420 15.432 1.00 5.97 191 PHE A O 1
ATOM 1497 N N . CYS A 1 199 ? 16.294 7.147 13.873 1.00 5.37 192 CYS A N 1
ATOM 1498 C CA . CYS A 1 199 ? 15.987 5.935 14.628 1.00 5.50 192 CYS A CA 1
ATOM 1499 C C . CYS A 1 199 ? 16.678 5.924 15.984 1.00 5.48 192 CYS A C 1
ATOM 1500 O O . CYS A 1 199 ? 16.106 5.471 16.980 1.00 6.17 192 CYS A O 1
ATOM 1503 N N . GLN A 1 200 ? 17.921 6.360 16.012 1.00 6.17 193 GLN A N 1
ATOM 1504 C CA . GLN A 1 200 ? 18.598 6.445 17.331 1.00 7.75 193 GLN A CA 1
ATOM 1505 C C . GLN A 1 200 ? 17.916 7.442 18.224 1.00 7.22 193 GLN A C 1
ATOM 1506 O O . GLN A 1 200 ? 17.647 7.117 19.414 1.00 8.06 193 GLN A O 1
ATOM 1512 N N . GLN A 1 201 ? 17.463 8.564 17.728 1.00 6.98 194 GLN A N 1
ATOM 1513 C CA . GLN A 1 201 ? 16.769 9.543 18.562 1.00 7.79 194 GLN A CA 1
ATOM 1514 C C . GLN A 1 201 ? 15.422 9.046 19.027 1.00 8.00 194 GLN A C 1
ATOM 1515 O O . GLN A 1 201 ? 14.948 9.469 20.143 1.00 9.65 194 GLN A O 1
ATOM 1521 N N . LEU A 1 202 ? 14.750 8.165 18.288 1.00 6.43 195 LEU A N 1
ATOM 1522 C CA . LEU A 1 202 ? 13.486 7.560 18.659 1.00 7.52 195 LEU A CA 1
ATOM 1523 C C . LEU A 1 202 ? 13.650 6.241 19.336 1.00 7.12 195 LEU A C 1
ATOM 1524 O O . LEU A 1 202 ? 12.613 5.581 19.642 1.00 9.06 195 LEU A O 1
ATOM 1529 N N . ASN A 1 203 ? 14.880 5.806 19.614 1.00 6.43 196 ASN A N 1
ATOM 1530 C CA . ASN A 1 203 ? 15.087 4.523 20.254 1.00 6.82 196 ASN A CA 1
ATOM 1531 C C . ASN A 1 203 ? 14.380 3.390 19.530 1.00 6.87 196 ASN A C 1
ATOM 1532 O O . ASN A 1 203 ? 13.587 2.624 20.126 1.00 8.23 196 ASN A O 1
ATOM 1537 N N . VAL A 1 204 ? 14.757 3.168 18.247 1.00 6.12 197 VAL A N 1
ATOM 1538 C CA . VAL A 1 204 ? 14.238 2.032 17.557 1.00 5.86 197 VAL A CA 1
ATOM 1539 C C . VAL A 1 204 ? 15.294 1.444 16.670 1.00 6.12 197 VAL A C 1
ATOM 1540 O O . VAL A 1 204 ? 16.100 2.180 16.096 1.00 6.38 197 VAL A O 1
ATOM 1544 N N . ASP A 1 205 ? 15.279 0.132 16.546 1.00 6.28 198 ASP A N 1
ATOM 1545 C CA . ASP A 1 205 ? 16.078 -0.547 15.553 1.00 7.82 198 ASP A CA 1
ATOM 1546 C C . ASP A 1 205 ? 15.711 -0.080 14.126 1.00 6.31 198 ASP A C 1
ATOM 1547 O O . ASP A 1 205 ? 14.564 0.038 13.836 1.00 6.23 198 ASP A O 1
ATOM 1552 N N . THR A 1 206 ? 16.725 0.108 13.293 1.00 6.70 199 THR A N 1
ATOM 1553 C CA . THR A 1 206 ? 16.456 0.597 11.932 1.00 6.16 199 THR A CA 1
ATOM 1554 C C . THR A 1 206 ? 15.778 -0.424 11.087 1.00 5.33 199 THR A C 1
ATOM 1555 O O . THR A 1 206 ? 15.167 -0.045 10.054 1.00 5.33 199 THR A O 1
ATOM 1559 N N . GLY A 1 207 ? 15.874 -1.715 11.405 1.00 6.71 200 GLY A N 1
ATOM 1560 C CA . GLY A 1 207 ? 15.569 -2.772 10.464 1.00 7.33 200 GLY A CA 1
ATOM 1561 C C . GLY A 1 207 ? 16.630 -2.867 9.432 1.00 7.07 200 GLY A C 1
ATOM 1562 O O . GLY A 1 207 ? 17.657 -2.264 9.492 1.00 7.89 200 GLY A O 1
ATOM 1563 N N . SER A 1 208 ? 16.293 -3.675 8.426 1.00 8.07 201 SER A N 1
ATOM 1564 C CA . SER A 1 208 ? 17.159 -4.014 7.302 1.00 8.55 201 SER A CA 1
ATOM 1565 C C . SER A 1 208 ? 16.728 -3.315 6.016 1.00 7.60 201 SER A C 1
ATOM 1566 O O . SER A 1 208 ? 15.711 -2.647 5.977 1.00 7.22 201 SER A O 1
ATOM 1569 N N . ASN A 1 209 ? 17.401 -3.654 4.941 1.00 6.41 202 ASN A N 1
ATOM 1570 C CA . ASN A 1 209 ? 17.026 -3.113 3.650 1.00 6.55 202 ASN A CA 1
ATOM 1571 C C . ASN A 1 209 ? 16.953 -1.608 3.629 1.00 5.68 202 ASN A C 1
ATOM 1572 O O . ASN A 1 209 ? 15.940 -1.010 3.183 1.00 6.01 202 ASN A O 1
ATOM 1577 N N . LEU A 1 210 ? 18.015 -0.985 4.114 1.00 5.25 203 LEU A N 1
ATOM 1578 C CA . LEU A 1 210 ? 18.020 0.464 4.214 1.00 6.07 203 LEU A CA 1
ATOM 1579 C C . LEU A 1 210 ? 18.226 1.158 2.850 1.00 5.87 203 LEU A C 1
ATOM 1580 O O . LEU A 1 210 ? 17.733 2.226 2.603 1.00 5.74 203 LEU A O 1
ATOM 1585 N N . GLN A 1 211 ? 19.116 0.546 2.034 1.00 7.04 204 GLN A N 1
ATOM 1586 C CA . GLN A 1 211 ? 19.347 1.092 0.693 1.00 6.68 204 GLN A CA 1
ATOM 1587 C C . GLN A 1 211 ? 18.294 0.610 -0.270 1.00 7.14 204 GLN A C 1
ATOM 1588 O O . GLN A 1 211 ? 17.509 -0.276 -0.018 1.00 7.48 204 GLN A O 1
ATOM 1594 N N . CYS A 1 212 ? 18.289 1.252 -1.457 1.00 8.87 205 CYS A N 1
ATOM 1595 C CA . CYS A 1 212 ? 17.665 0.664 -2.612 1.00 8.00 205 CYS A CA 1
ATOM 1596 C C . CYS A 1 212 ? 18.579 0.800 -3.880 1.00 8.77 205 CYS A C 1
ATOM 1597 O O . CYS A 1 212 ? 19.569 1.507 -3.743 1.00 10.14 205 CYS A O 1
#

GO terms:
  GO:0008061 chitin binding (F, IDA)
  GO:0008843 endochitinase activity (F, IDA)
  GO:0050832 defense response to fungus (P, IDA)
  GO:0006032 chitin catabolic process (P, IDA)

Radius of gyration: 16.06 Å; Cα contacts (8 Å, |Δi|>4): 388; chains: 1; bounding box: 34×38×44 Å

Foldseek 3Di:
DCCVQAPQVLQCVLQPPADVLACTCVQQPDVLLVLLQVVAPPQLPVDDVQLSLLSVLLLSLLLCLQAVSRSHFFDPPDPAQQAPCVDPVQHADPPHGFFFGASLGGGHSVLLCVLCVVVPDHSRVCVCVLRVHNNSVSNSSVCCCRPVWCNSVCSNVQNASQVNVCGRPVCCAPVNPVPSLVSSLVSSVVSCVSSVHDRDDPSHD

Solvent-accessible surface area: 8842 Å² total; per-residue (Å²): 71,0,36,104,39,0,52,55,113,40,0,58,50,7,4,31,45,72,68,120,65,26,25,0,41,56,27,0,42,55,100,4,0,29,60,0,1,78,57,14,144,17,1,0,65,67,37,66,71,65,31,14,38,48,0,0,0,0,0,0,0,0,0,0,38,48,0,38,21,2,32,92,39,72,45,96,133,54,148,52,89,47,45,44,88,95,38,120,136,38,72,39,22,120,78,62,41,0,18,1,10,0,0,20,26,12,24,82,0,72,34,0,5,28,0,1,71,119,21,144,24,71,4,31,84,50,0,57,37,0,11,107,56,24,42,27,0,0,54,2,1,0,6,38,0,39,74,59,24,102,0,26,76,9,10,38,68,72,103,14,1,1,27,0,0,102,27,34,60,61,163,13,5,112,70,52,57,81,76,32,7,59,38,2,10,99,53,0,84,101,0,1,155,61,10,121,14,100,35,31,85,105,21,113,38

Nearest PDB structures (foldseek):
  5h7t-assembly1_A  TM=1.005E+00  e=8.122E-39  Cryptomeria japonica
  3hbh-assembly1_A  TM=9.812E-01  e=9.286E-28  Picea 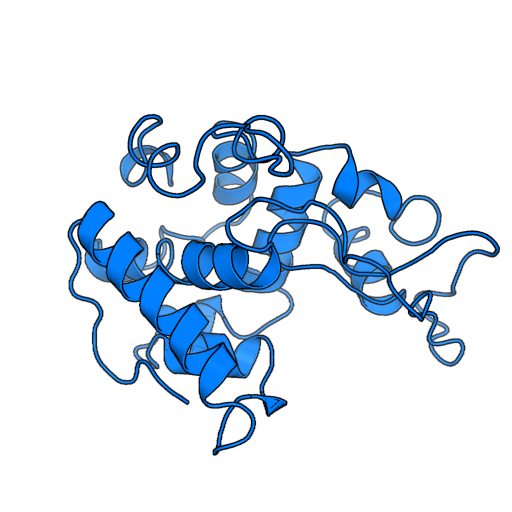abies
  4mck-assembly1_A  TM=9.374E-01  e=1.298E-22  Zea mays
  3wh1-assembly1_A  TM=9.154E-01  e=6.098E-20  Gemmabryum coronatum
  2z37-assembly4_D  TM=9.452E-01  e=3.288E-18  Brassica juncea

Sequence (205 aa):
GVGSIVSSSDVFNSSIVGGAASGCAGNGFYTYDSSFISAANAFNGFGTSSGSSDVNKREIIAAFFANAAHETGGFCYIEEEQNPTSSIYCDASNTQYPCASGKTYHGRGPLQLSSWNYNYGAAGSSYIQFDGLNNPEIVGTDSSTISFKTAVWFWMVNSNCHTAITSSGQGFGATIRAINNSMECDGGNAATVASRVNYYQKFCQQLNVDTGSNLQC